Protein AF-A0A2A7HY59-F1 (afdb_monomer_lite)

Radius of gyration: 17.91 Å; chains: 1; bounding box: 39×44×68 Å

pLDDT: mean 86.14, std 16.89, range [34.19, 98.25]

Sequence (204 aa):
MSTKDIMKISIQNVREVINNSILLLRDVDNMVSREGLTSLFGNTLGTETSKNIGQPMDQNSYTTFFPQFMCRVYVDHNELQENRVEKVTIVNVQLYHANCPLLYPTVIAGVFKLPRTFTAQEIKEEVNYWWLKYAAFEYCSYEELKFDGTSITKKPWIEEDDETKVVFWCHELHTFENQGDVERKIVEQIREYKNFPTYTNEGC

Organism: Bacillus cereus (NCBI:txid1396)

Structure (mmCIF, N/CA/C/O backbone):
data_AF-A0A2A7HY59-F1
#
_entry.id   AF-A0A2A7HY59-F1
#
loop_
_atom_site.group_PDB
_atom_site.id
_atom_site.type_symbol
_atom_site.label_atom_id
_atom_site.label_alt_id
_atom_site.label_comp_id
_atom_site.label_asym_id
_atom_site.label_entity_id
_atom_site.label_seq_id
_atom_site.pdbx_PDB_ins_code
_atom_site.Cartn_x
_atom_site.Cartn_y
_atom_site.Cartn_z
_atom_site.occupancy
_atom_site.B_iso_or_equiv
_atom_site.auth_seq_id
_atom_site.auth_comp_id
_atom_site.auth_asym_id
_atom_site.auth_atom_id
_atom_site.pdbx_PDB_model_num
ATOM 1 N N . MET A 1 1 ? 19.337 6.295 -33.497 1.00 69.81 1 MET A N 1
ATOM 2 C CA . MET A 1 1 ? 18.182 6.894 -32.794 1.00 69.81 1 MET A CA 1
ATOM 3 C C . MET A 1 1 ? 18.621 8.258 -32.280 1.00 69.81 1 MET A C 1
ATOM 5 O O . MET A 1 1 ? 19.715 8.329 -31.732 1.00 69.81 1 MET A O 1
ATOM 9 N N . SER A 1 2 ? 17.877 9.337 -32.541 1.00 90.06 2 SER A N 1
ATOM 10 C CA . SER A 1 2 ? 18.295 10.677 -32.098 1.00 90.06 2 SER A CA 1
ATOM 11 C C . SER A 1 2 ? 18.010 10.882 -30.605 1.00 90.06 2 SER A C 1
ATOM 13 O O . SER A 1 2 ? 17.126 10.233 -30.050 1.00 90.06 2 SER A O 1
ATOM 15 N N . THR A 1 3 ? 18.695 11.822 -29.948 1.00 85.88 3 THR A N 1
ATOM 16 C CA . THR A 1 3 ? 18.422 12.191 -28.542 1.00 85.88 3 THR A CA 1
ATOM 17 C C . THR A 1 3 ? 16.961 12.598 -28.319 1.00 85.88 3 THR A C 1
ATOM 19 O O . THR A 1 3 ? 16.390 12.314 -27.268 1.00 85.88 3 THR A O 1
ATOM 22 N N . LYS A 1 4 ? 16.327 13.217 -29.325 1.00 87.50 4 LYS A N 1
ATOM 23 C CA . LYS A 1 4 ? 14.900 13.573 -29.289 1.00 87.50 4 LYS A CA 1
ATOM 24 C C . LYS A 1 4 ? 14.006 12.330 -29.275 1.00 87.50 4 LYS A C 1
ATOM 26 O O . LYS A 1 4 ? 13.028 12.299 -28.533 1.00 87.50 4 LYS A O 1
ATOM 31 N N . ASP A 1 5 ? 14.359 11.305 -30.050 1.00 87.81 5 ASP A N 1
ATOM 32 C CA . ASP A 1 5 ? 13.615 10.040 -30.089 1.00 87.81 5 ASP A CA 1
ATOM 33 C C . ASP A 1 5 ? 13.766 9.268 -28.776 1.00 87.81 5 ASP A C 1
ATOM 35 O O . ASP A 1 5 ? 12.774 8.772 -28.248 1.00 87.81 5 ASP A O 1
ATOM 39 N N . ILE A 1 6 ? 14.979 9.236 -28.211 1.00 89.00 6 ILE A N 1
ATOM 40 C CA . ILE A 1 6 ? 15.251 8.616 -26.905 1.00 89.00 6 ILE A CA 1
ATOM 41 C C . ILE A 1 6 ? 14.400 9.288 -25.824 1.00 89.00 6 ILE A C 1
ATOM 43 O O . ILE A 1 6 ? 13.687 8.610 -25.094 1.00 89.00 6 ILE A O 1
ATOM 47 N N . MET A 1 7 ? 14.405 10.623 -25.764 1.00 88.31 7 MET A N 1
ATOM 48 C CA . MET A 1 7 ? 13.610 11.376 -24.790 1.00 88.31 7 MET A CA 1
ATOM 49 C C . MET A 1 7 ? 12.109 11.093 -24.925 1.00 88.31 7 MET A C 1
ATOM 51 O O . MET A 1 7 ? 11.423 10.885 -23.924 1.00 88.31 7 MET A O 1
ATOM 55 N N . LYS A 1 8 ? 11.595 11.052 -26.160 1.00 88.88 8 LYS A N 1
ATOM 56 C CA . LYS A 1 8 ? 10.190 10.728 -26.422 1.00 88.88 8 LYS A CA 1
ATOM 57 C C . LYS A 1 8 ? 9.838 9.325 -25.924 1.00 88.88 8 LYS A C 1
ATOM 59 O O . LYS A 1 8 ? 8.797 9.170 -25.292 1.00 88.88 8 LYS A O 1
ATOM 64 N N . ILE A 1 9 ? 10.687 8.331 -26.189 1.00 90.38 9 ILE A N 1
ATOM 65 C CA . ILE A 1 9 ? 10.482 6.946 -25.743 1.00 90.38 9 ILE A CA 1
ATOM 66 C C . ILE A 1 9 ? 10.522 6.863 -24.217 1.00 90.38 9 ILE A C 1
ATOM 68 O O . ILE A 1 9 ? 9.610 6.298 -23.627 1.00 90.38 9 ILE A O 1
ATOM 72 N N . SER A 1 10 ? 11.495 7.499 -23.560 1.00 87.19 10 SER A N 1
ATOM 73 C CA . SER A 1 10 ? 11.581 7.499 -22.095 1.00 87.19 10 SER A CA 1
ATOM 74 C C . SER A 1 10 ? 10.323 8.069 -21.436 1.00 87.19 10 SER A C 1
ATOM 76 O O . SER A 1 10 ? 9.815 7.490 -20.480 1.00 87.19 10 SER A O 1
ATOM 78 N N . ILE A 1 11 ? 9.772 9.167 -21.966 1.00 86.75 11 ILE A N 1
ATOM 79 C CA . ILE A 1 11 ? 8.517 9.744 -21.457 1.00 86.75 11 ILE A CA 1
ATOM 80 C C . ILE A 1 11 ? 7.341 8.778 -21.656 1.00 86.75 11 ILE A C 1
ATOM 82 O O . ILE A 1 11 ? 6.496 8.664 -20.770 1.00 86.75 11 ILE A O 1
ATOM 86 N N . GLN A 1 12 ? 7.268 8.080 -22.794 1.00 86.44 12 GLN A N 1
ATOM 87 C CA . GLN A 1 12 ? 6.216 7.082 -23.020 1.00 86.44 12 GLN A CA 1
ATOM 88 C C . GLN A 1 12 ? 6.340 5.903 -22.056 1.00 86.44 12 GLN A C 1
ATOM 90 O O . GLN A 1 12 ? 5.348 5.550 -21.428 1.00 86.44 12 GLN A O 1
ATOM 95 N N . ASN A 1 13 ? 7.550 5.389 -21.838 1.00 88.50 13 ASN A N 1
ATOM 96 C CA . ASN A 1 13 ? 7.787 4.300 -20.891 1.00 88.50 13 ASN A CA 1
ATOM 97 C C . ASN A 1 13 ? 7.337 4.685 -19.472 1.00 88.50 13 ASN A C 1
ATOM 99 O O . ASN A 1 13 ? 6.677 3.902 -18.799 1.00 88.50 13 ASN A O 1
ATOM 103 N N . VAL A 1 14 ? 7.622 5.915 -19.027 1.00 88.62 14 VAL A N 1
ATOM 104 C CA . VAL A 1 14 ? 7.143 6.410 -17.723 1.00 88.62 14 VAL A CA 1
ATOM 105 C C . VAL A 1 14 ? 5.613 6.440 -17.669 1.00 88.62 14 VAL A C 1
ATOM 107 O O . VAL A 1 14 ? 5.025 5.991 -16.689 1.00 88.62 14 VAL A O 1
ATOM 110 N N . ARG A 1 15 ? 4.946 6.926 -18.724 1.00 85.06 15 ARG A N 1
ATOM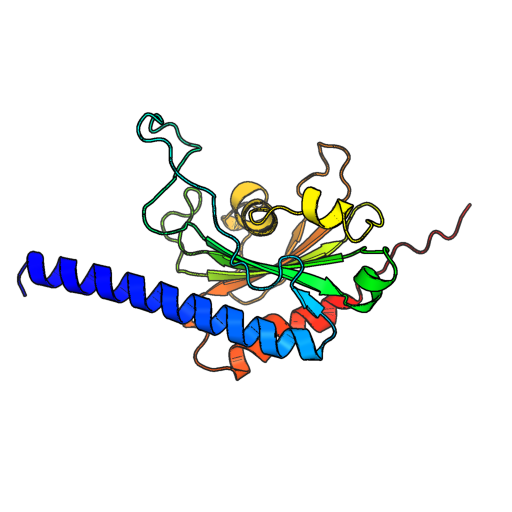 111 C CA . ARG A 1 15 ? 3.474 6.934 -18.792 1.00 85.06 15 ARG A CA 1
ATOM 112 C C . ARG A 1 15 ? 2.887 5.525 -18.742 1.00 85.06 15 ARG A C 1
ATOM 114 O O . ARG A 1 15 ? 1.873 5.320 -18.081 1.00 85.06 15 ARG A O 1
ATOM 121 N N . GLU A 1 16 ? 3.507 4.574 -19.429 1.00 89.19 16 GLU A N 1
ATOM 122 C CA . GLU A 1 16 ? 3.094 3.170 -19.411 1.00 89.19 16 GLU A CA 1
ATOM 123 C C . GLU A 1 16 ? 3.253 2.557 -18.020 1.00 89.19 16 GLU A C 1
ATOM 125 O O . GLU A 1 16 ? 2.318 1.929 -17.532 1.00 89.19 16 GLU A O 1
ATOM 130 N N . VAL A 1 17 ? 4.369 2.819 -17.331 1.00 90.94 17 VAL A N 1
ATOM 131 C CA . VAL A 1 17 ? 4.576 2.372 -15.944 1.00 90.94 17 VAL A CA 1
ATOM 132 C C . VAL A 1 17 ? 3.487 2.919 -15.017 1.00 90.94 17 VAL A C 1
ATOM 134 O O . VAL A 1 17 ? 2.932 2.160 -14.223 1.00 90.94 17 VAL A O 1
ATOM 137 N N . ILE A 1 18 ? 3.119 4.200 -15.139 1.00 88.25 18 ILE A N 1
ATOM 138 C CA . ILE A 1 18 ? 2.018 4.795 -14.356 1.00 88.25 18 ILE A CA 1
ATOM 139 C C . ILE A 1 18 ? 0.697 4.083 -14.640 1.00 88.25 18 ILE A C 1
ATOM 141 O O . ILE A 1 18 ? 0.014 3.660 -13.710 1.00 88.25 18 ILE A O 1
ATOM 145 N N . ASN A 1 19 ? 0.339 3.935 -15.916 1.00 86.00 19 ASN A N 1
ATOM 146 C CA . ASN A 1 19 ? -0.914 3.295 -16.305 1.00 86.00 19 ASN A CA 1
ATOM 147 C C . ASN A 1 19 ? -0.979 1.854 -15.789 1.00 86.00 19 ASN A C 1
ATOM 149 O O . ASN A 1 19 ? -1.988 1.462 -15.209 1.00 86.00 19 ASN A O 1
ATOM 153 N N . ASN A 1 20 ? 0.107 1.092 -15.926 1.00 89.75 20 ASN A N 1
ATOM 154 C CA . ASN A 1 20 ? 0.191 -0.279 -15.429 1.00 89.75 20 ASN A CA 1
ATOM 155 C C . ASN A 1 20 ? 0.077 -0.336 -13.901 1.00 89.75 20 ASN A C 1
ATOM 157 O O . ASN A 1 20 ? -0.600 -1.211 -13.372 1.00 89.75 20 ASN A O 1
ATOM 161 N N . SER A 1 21 ? 0.656 0.634 -13.192 1.00 92.50 21 SER A N 1
ATOM 162 C CA . SER A 1 21 ? 0.542 0.740 -11.733 1.00 92.50 21 SER A CA 1
ATOM 163 C C . SER A 1 21 ? -0.896 1.031 -11.291 1.00 92.50 21 SER A C 1
ATOM 165 O O . SER A 1 21 ? -1.381 0.439 -10.332 1.00 92.50 21 SER A O 1
ATOM 167 N N . ILE A 1 22 ? -1.614 1.900 -12.010 1.00 90.19 22 ILE A N 1
ATOM 168 C CA . ILE A 1 22 ? -3.037 2.180 -11.757 1.00 90.19 22 ILE A CA 1
ATOM 169 C C . ILE A 1 22 ? -3.891 0.936 -12.027 1.00 90.19 22 ILE A C 1
ATOM 171 O O . ILE A 1 22 ? -4.794 0.632 -11.249 1.00 90.19 22 ILE A O 1
ATOM 175 N N . LEU A 1 23 ? -3.613 0.206 -13.112 1.00 90.56 23 LEU A N 1
ATOM 176 C CA . LEU A 1 23 ? -4.313 -1.041 -13.427 1.00 90.56 23 LEU A CA 1
ATOM 177 C C . LEU A 1 23 ? -4.067 -2.108 -12.354 1.00 90.56 23 LEU A C 1
ATOM 179 O O . LEU A 1 23 ? -5.026 -2.743 -11.927 1.00 90.56 23 LEU A O 1
ATOM 183 N N . LEU A 1 24 ? -2.832 -2.235 -11.861 1.00 96.38 24 LEU A N 1
ATOM 184 C CA . LEU A 1 24 ? -2.498 -3.116 -10.742 1.00 96.38 24 LEU A CA 1
ATOM 185 C C . LEU A 1 24 ? -3.281 -2.734 -9.483 1.00 96.38 24 LEU A C 1
ATOM 187 O O . LEU A 1 24 ? -3.912 -3.593 -8.876 1.00 96.38 24 LEU A O 1
ATOM 191 N N . LEU A 1 25 ? -3.309 -1.450 -9.109 1.00 95.50 25 LEU A N 1
ATOM 192 C CA . LEU A 1 25 ? -4.080 -0.984 -7.949 1.00 95.50 25 LEU A CA 1
ATOM 193 C C . LEU A 1 25 ? -5.589 -1.216 -8.121 1.00 95.50 25 LEU A C 1
ATOM 195 O O . LEU A 1 25 ? -6.280 -1.497 -7.147 1.00 95.50 25 LEU A O 1
ATOM 199 N N . ARG A 1 26 ? -6.108 -1.141 -9.350 1.00 93.50 26 ARG A N 1
ATOM 200 C CA . ARG A 1 26 ? -7.504 -1.484 -9.655 1.00 93.50 26 ARG A CA 1
ATOM 201 C C . ARG A 1 26 ? -7.774 -2.984 -9.516 1.00 93.50 26 ARG A C 1
ATOM 203 O O . ARG A 1 26 ? -8.856 -3.374 -9.085 1.00 93.50 26 ARG A O 1
ATOM 210 N N . ASP A 1 27 ? -6.821 -3.830 -9.887 1.00 95.06 27 ASP A N 1
ATOM 211 C CA . ASP A 1 27 ? -6.947 -5.273 -9.692 1.00 95.06 27 ASP A CA 1
ATOM 212 C C . ASP A 1 27 ? -6.908 -5.622 -8.196 1.00 95.06 27 ASP A C 1
ATOM 214 O O . ASP A 1 27 ? -7.739 -6.409 -7.741 1.00 95.06 27 ASP A O 1
ATOM 218 N N . VAL A 1 28 ? -6.056 -4.943 -7.416 1.00 96.94 28 VAL A N 1
ATOM 219 C CA . VAL A 1 28 ? -6.055 -5.018 -5.944 1.00 96.94 28 VAL A CA 1
ATOM 220 C C . VAL A 1 28 ? -7.415 -4.613 -5.374 1.00 96.94 28 VAL A C 1
ATOM 222 O O . VAL A 1 28 ? -7.991 -5.407 -4.637 1.00 96.94 28 VAL A O 1
ATOM 225 N N . ASP A 1 29 ? -7.961 -3.445 -5.742 1.00 94.50 29 ASP A N 1
ATOM 226 C CA . ASP A 1 29 ? -9.305 -2.980 -5.341 1.00 94.50 29 ASP A CA 1
ATOM 227 C C . ASP A 1 29 ? -10.361 -4.084 -5.530 1.00 94.50 29 ASP A C 1
ATOM 229 O O . ASP A 1 29 ? -11.130 -4.414 -4.624 1.00 94.50 29 ASP A O 1
ATOM 233 N N . ASN A 1 30 ? -10.390 -4.673 -6.730 1.00 94.81 30 ASN A N 1
ATOM 234 C CA . ASN A 1 30 ? -11.368 -5.692 -7.089 1.00 94.81 30 ASN A CA 1
ATOM 235 C C . ASN A 1 30 ? -11.214 -6.960 -6.245 1.00 94.81 30 ASN A C 1
ATOM 237 O O . ASN A 1 30 ? -12.219 -7.567 -5.877 1.00 94.81 30 ASN A O 1
ATOM 241 N N . MET A 1 31 ? -9.984 -7.376 -5.945 1.00 96.50 31 MET A N 1
ATOM 242 C CA . MET A 1 31 ? -9.721 -8.594 -5.178 1.00 96.50 31 MET A CA 1
ATOM 243 C C . MET A 1 31 ? -9.964 -8.390 -3.682 1.00 96.50 31 MET A C 1
ATOM 245 O O . MET A 1 31 ? -10.707 -9.160 -3.081 1.00 96.50 31 MET A O 1
ATOM 249 N N . VAL A 1 32 ? -9.442 -7.315 -3.087 1.00 95.56 32 VAL A N 1
ATOM 250 C CA . VAL A 1 32 ? -9.603 -7.045 -1.647 1.00 95.56 32 VAL A CA 1
ATOM 251 C C . VAL A 1 32 ? -11.048 -6.710 -1.264 1.00 95.56 32 VAL A C 1
ATOM 253 O O . VAL A 1 32 ? -11.465 -7.010 -0.147 1.00 95.56 32 VAL A O 1
ATOM 256 N N . SER A 1 33 ? -11.855 -6.191 -2.199 1.00 95.00 33 SER A N 1
ATOM 257 C CA . SER A 1 33 ? -13.302 -6.025 -1.984 1.00 95.00 33 SER A CA 1
ATOM 258 C C . SER A 1 33 ? -14.030 -7.343 -1.715 1.00 95.00 33 SER A C 1
ATOM 260 O O . SER A 1 33 ? -14.971 -7.381 -0.922 1.00 95.00 33 SER A O 1
ATOM 262 N N . ARG A 1 34 ? -13.555 -8.450 -2.301 1.00 94.06 34 ARG A N 1
ATOM 263 C CA . ARG A 1 34 ? -14.094 -9.799 -2.058 1.00 94.06 34 ARG A CA 1
ATOM 264 C C . ARG A 1 34 ? -13.713 -10.327 -0.675 1.00 94.06 34 ARG A C 1
ATOM 266 O O . ARG A 1 34 ? -14.439 -11.146 -0.127 1.00 94.06 34 ARG A O 1
ATOM 273 N N . GLU A 1 35 ? -12.638 -9.800 -0.093 1.00 93.19 35 GLU A N 1
ATOM 274 C CA . GLU A 1 35 ? -12.192 -10.071 1.280 1.00 93.19 35 GLU A CA 1
ATOM 275 C C . GLU A 1 35 ? -12.871 -9.154 2.320 1.00 93.19 35 GLU A C 1
ATOM 277 O O . GLU A 1 35 ? -12.499 -9.148 3.497 1.00 93.19 35 GLU A O 1
ATOM 282 N N . GLY A 1 36 ? -13.863 -8.357 1.905 1.00 95.00 36 GLY A N 1
ATOM 283 C CA . GLY A 1 36 ? -14.613 -7.448 2.776 1.00 95.00 36 GLY A CA 1
ATOM 284 C C . GLY A 1 36 ? -13.903 -6.128 3.086 1.00 95.00 36 GLY A C 1
ATOM 285 O O . GLY A 1 36 ? -14.357 -5.391 3.960 1.00 95.00 36 GLY A O 1
ATOM 286 N N . LEU A 1 37 ? -12.805 -5.809 2.392 1.00 96.62 37 LEU A N 1
ATOM 287 C CA . LEU A 1 37 ? -12.135 -4.516 2.519 1.00 96.62 37 LEU A CA 1
ATOM 288 C C . LEU A 1 37 ? -12.751 -3.493 1.558 1.00 96.62 37 LEU A C 1
ATOM 290 O O . LEU A 1 37 ? -12.992 -3.778 0.390 1.00 96.62 37 LEU A O 1
ATOM 294 N N . THR A 1 38 ? -12.973 -2.269 2.024 1.00 96.25 38 THR A N 1
ATOM 295 C CA . THR A 1 38 ? -13.469 -1.161 1.198 1.00 96.25 38 THR A CA 1
ATOM 296 C C . THR A 1 38 ? -12.472 -0.015 1.189 1.00 96.25 38 THR A C 1
ATOM 298 O O . THR A 1 38 ? -11.786 0.226 2.183 1.00 96.25 38 THR A O 1
ATOM 301 N N . SER A 1 39 ? -12.389 0.722 0.079 1.00 95.44 39 SER A N 1
ATOM 302 C CA . SER A 1 39 ? -11.504 1.884 0.020 1.00 95.44 39 SER A CA 1
ATOM 303 C C . SER A 1 39 ? -12.014 3.007 0.923 1.00 95.44 39 SER A C 1
ATOM 305 O O . SER A 1 39 ? -13.172 3.419 0.821 1.00 95.44 39 SER A O 1
ATOM 307 N N . LEU A 1 40 ? -11.133 3.527 1.780 1.00 95.38 40 LEU A N 1
ATOM 308 C CA . LEU A 1 40 ? -11.467 4.574 2.746 1.00 95.38 40 LEU A CA 1
ATOM 309 C C . LEU A 1 40 ? -11.780 5.919 2.067 1.00 95.38 40 LEU A C 1
ATOM 311 O O . LEU A 1 40 ? -12.673 6.654 2.497 1.00 95.38 40 LEU A O 1
ATOM 315 N N . PHE A 1 41 ? -11.078 6.213 0.969 1.00 92.12 41 PHE A N 1
ATOM 316 C CA . PHE A 1 41 ? -11.181 7.466 0.212 1.00 92.12 41 PHE A CA 1
ATOM 317 C C . PHE A 1 41 ? -11.864 7.281 -1.155 1.00 92.12 41 PHE A C 1
ATOM 319 O O . PHE A 1 41 ? -11.629 8.043 -2.100 1.00 92.12 41 PHE A O 1
ATOM 326 N N . GLY A 1 42 ? -12.719 6.259 -1.275 1.00 89.81 42 GLY A N 1
ATOM 327 C CA . GLY A 1 42 ? -13.468 5.956 -2.494 1.00 89.81 42 GLY A CA 1
ATOM 328 C C . GLY A 1 42 ? -12.547 5.668 -3.682 1.00 89.81 42 GLY A C 1
ATOM 329 O O . GLY A 1 42 ? -11.672 4.814 -3.603 1.00 89.81 42 GLY A O 1
ATOM 330 N N . ASN A 1 43 ? -12.730 6.400 -4.781 1.00 85.31 43 ASN A N 1
ATOM 331 C CA . ASN A 1 43 ? -11.951 6.224 -6.016 1.00 85.31 43 ASN A CA 1
ATOM 332 C C . ASN A 1 43 ? -10.647 7.040 -6.045 1.00 85.31 43 ASN A C 1
ATOM 334 O O . ASN A 1 43 ? -10.013 7.155 -7.094 1.00 85.31 43 ASN A O 1
ATOM 338 N N . THR A 1 44 ? -10.269 7.663 -4.928 1.00 87.06 44 THR A N 1
ATOM 339 C CA . THR A 1 44 ? -9.083 8.520 -4.869 1.00 87.06 44 THR A CA 1
ATOM 340 C C . THR A 1 44 ? -7.814 7.675 -4.921 1.00 87.06 44 THR A C 1
ATOM 342 O O . THR A 1 44 ? -7.649 6.736 -4.143 1.00 87.06 44 THR A O 1
ATOM 345 N N . LEU A 1 45 ? -6.898 8.039 -5.820 1.00 86.19 45 LEU A N 1
ATOM 346 C CA . LEU A 1 45 ? -5.515 7.574 -5.784 1.00 86.19 45 LEU A CA 1
ATOM 347 C C . LEU A 1 45 ? -4.720 8.502 -4.871 1.00 86.19 45 LEU A C 1
ATOM 349 O O . LEU A 1 45 ? -4.611 9.697 -5.144 1.00 86.19 45 LEU A O 1
ATOM 353 N N . GLY A 1 46 ? -4.178 7.946 -3.793 1.00 86.56 46 GLY A N 1
ATOM 354 C CA . GLY A 1 46 ? -3.310 8.674 -2.883 1.00 86.56 46 GLY A CA 1
ATOM 355 C C . GLY A 1 46 ? -1.969 8.960 -3.539 1.00 86.56 46 GLY A C 1
ATOM 356 O O . GLY A 1 46 ? -1.289 8.038 -3.983 1.00 86.56 46 GLY A O 1
ATOM 357 N N . THR A 1 47 ? -1.585 10.228 -3.594 1.00 85.44 47 THR A N 1
ATOM 358 C CA . THR A 1 47 ? -0.262 10.693 -4.026 1.00 85.44 47 THR A CA 1
ATOM 359 C C . THR A 1 47 ? 0.181 11.820 -3.099 1.00 85.44 47 THR A C 1
ATOM 361 O O . THR A 1 47 ? -0.585 12.275 -2.249 1.00 85.44 47 THR A O 1
ATOM 364 N N . GLU A 1 48 ? 1.389 12.339 -3.285 1.00 74.31 48 GLU A N 1
ATOM 365 C CA . GLU A 1 48 ? 1.771 13.616 -2.672 1.00 74.31 48 GLU A CA 1
ATOM 366 C C . GLU A 1 48 ? 0.957 14.776 -3.295 1.00 74.31 48 GLU A C 1
ATOM 368 O O . GLU A 1 48 ? 0.665 14.767 -4.497 1.00 74.31 48 GLU A O 1
ATOM 373 N N . THR A 1 49 ? 0.544 15.761 -2.484 1.00 55.41 49 THR A N 1
ATOM 374 C CA . THR A 1 49 ? -0.269 16.921 -2.907 1.00 55.41 49 THR A CA 1
ATOM 375 C C . THR A 1 49 ? 0.576 18.119 -3.384 1.00 55.41 49 THR A C 1
ATOM 377 O O . THR A 1 49 ? 1.487 18.548 -2.691 1.00 55.41 49 THR A O 1
ATOM 380 N N . SER A 1 50 ? 0.208 18.647 -4.564 1.00 39.53 50 SER A N 1
ATOM 381 C CA . SER A 1 50 ? 0.414 19.966 -5.229 1.00 39.53 50 SER A CA 1
ATOM 382 C C . SER A 1 50 ? 1.529 20.971 -4.828 1.00 39.53 50 SER A C 1
ATOM 384 O O . SER A 1 50 ? 1.713 21.329 -3.673 1.00 39.53 50 SER A O 1
ATOM 386 N N . LYS A 1 51 ? 2.153 21.545 -5.877 1.00 47.25 51 LYS A N 1
ATOM 387 C CA . LYS A 1 51 ? 3.336 22.439 -5.933 1.00 47.25 51 LYS A CA 1
ATOM 388 C C . LYS A 1 51 ? 3.107 23.897 -5.491 1.00 47.25 51 LYS A C 1
ATOM 390 O O . LYS A 1 51 ? 2.089 24.490 -5.844 1.00 47.25 51 LYS A O 1
ATOM 395 N N . ASN A 1 52 ? 4.150 24.528 -4.940 1.00 39.41 52 ASN A N 1
ATOM 396 C CA . ASN A 1 52 ? 4.380 25.980 -4.998 1.00 39.41 52 ASN A CA 1
ATOM 397 C C . ASN A 1 52 ? 5.580 26.278 -5.930 1.00 39.41 52 ASN A C 1
ATOM 399 O O . ASN A 1 52 ? 6.638 25.678 -5.784 1.00 39.41 52 ASN A O 1
ATOM 403 N N . ILE A 1 53 ? 5.447 27.198 -6.895 1.00 40.41 53 ILE A N 1
ATOM 404 C CA . ILE A 1 53 ? 6.519 27.541 -7.860 1.00 40.41 53 ILE A CA 1
ATOM 405 C C . ILE A 1 53 ? 7.728 28.261 -7.226 1.00 40.41 53 ILE A C 1
ATOM 407 O O . ILE A 1 53 ? 8.774 28.370 -7.858 1.00 40.41 53 ILE A O 1
ATOM 411 N N . GLY A 1 54 ? 7.597 28.753 -5.991 1.00 42.31 54 GLY A N 1
ATOM 412 C CA . GLY A 1 54 ? 8.669 29.409 -5.235 1.00 42.31 54 GLY A CA 1
ATOM 413 C C . GLY A 1 54 ? 9.363 28.527 -4.191 1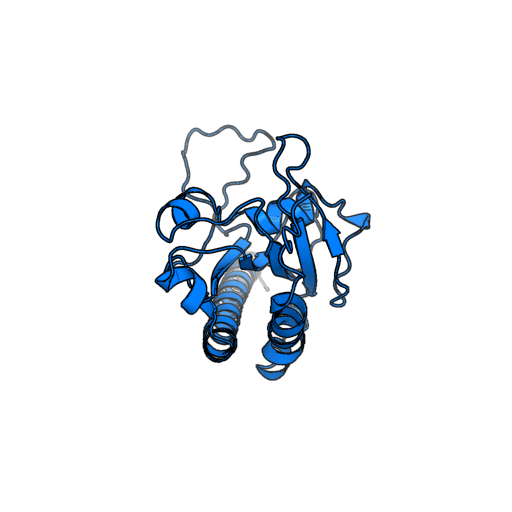.00 42.31 54 GLY A C 1
ATOM 414 O O . GLY A 1 54 ? 10.099 29.064 -3.369 1.00 42.31 54 GLY A O 1
ATOM 415 N N . GLN A 1 55 ? 9.102 27.215 -4.159 1.00 45.25 55 GLN A N 1
ATOM 416 C CA . GLN A 1 55 ? 9.650 26.322 -3.131 1.00 45.25 55 GLN A CA 1
ATOM 417 C C . GLN A 1 55 ? 11.162 26.070 -3.344 1.00 45.25 55 GLN A C 1
ATOM 419 O O . GLN A 1 55 ? 11.564 25.739 -4.463 1.00 45.25 55 GLN A O 1
ATOM 424 N N . PRO A 1 56 ? 12.012 26.246 -2.312 1.00 41.88 56 PRO A N 1
ATOM 425 C CA . PRO A 1 56 ? 13.445 25.968 -2.404 1.00 41.88 56 PRO A CA 1
ATOM 426 C C . PRO A 1 56 ? 13.728 24.464 -2.570 1.00 41.88 56 PRO A C 1
ATOM 428 O O . PRO A 1 56 ? 12.973 23.622 -2.102 1.00 41.88 56 PRO A O 1
ATOM 431 N N . MET A 1 57 ? 14.833 24.121 -3.247 1.00 45.66 57 MET A N 1
ATOM 432 C CA . MET A 1 57 ? 15.304 22.735 -3.442 1.00 45.66 57 MET A CA 1
ATOM 433 C C . MET A 1 57 ? 15.983 22.154 -2.181 1.00 45.66 57 MET A C 1
ATOM 435 O O . MET A 1 57 ? 17.027 21.507 -2.285 1.00 45.66 57 MET A O 1
ATOM 439 N N . ASP A 1 58 ? 15.474 22.423 -0.981 1.00 40.84 58 ASP A N 1
ATOM 440 C CA . ASP A 1 58 ? 15.983 21.791 0.236 1.00 40.84 58 ASP A CA 1
ATOM 441 C C . ASP A 1 58 ? 15.364 20.397 0.453 1.00 40.84 58 ASP A C 1
ATOM 443 O O . ASP A 1 58 ? 14.260 20.077 0.009 1.00 40.84 58 ASP A O 1
ATOM 447 N N . GLN A 1 59 ? 16.169 19.528 1.069 1.00 42.59 59 GLN A N 1
ATOM 448 C CA . GLN A 1 59 ? 16.227 18.065 0.904 1.00 42.59 59 GLN A CA 1
ATOM 449 C C . GLN A 1 59 ? 14.973 17.256 1.286 1.00 42.59 59 GLN A C 1
ATOM 451 O O . GLN A 1 59 ? 14.978 16.040 1.124 1.00 42.59 59 GLN A O 1
ATOM 456 N N . ASN A 1 60 ? 13.886 17.905 1.706 1.00 42.78 60 ASN A N 1
ATOM 457 C CA . ASN A 1 60 ? 12.645 17.249 2.127 1.00 42.78 60 ASN A CA 1
ATOM 458 C C . ASN A 1 60 ? 11.429 17.591 1.248 1.00 42.78 60 ASN A C 1
ATOM 460 O O . ASN A 1 60 ? 10.315 17.192 1.576 1.00 42.78 60 ASN A O 1
ATOM 464 N N . SER A 1 61 ? 11.603 18.309 0.128 1.00 43.28 61 SER A N 1
ATOM 465 C CA . SER A 1 61 ? 10.491 18.665 -0.771 1.00 43.28 61 SER A CA 1
ATOM 466 C C . SER A 1 61 ? 10.726 18.255 -2.232 1.00 43.28 61 SER A C 1
ATOM 468 O O . SER A 1 61 ? 10.731 19.058 -3.164 1.00 43.28 61 SER A O 1
ATOM 470 N N . TYR A 1 62 ? 10.879 16.951 -2.475 1.00 44.84 62 TYR A N 1
ATOM 471 C CA . TYR A 1 62 ? 10.908 16.393 -3.834 1.00 44.84 62 TYR A CA 1
ATOM 472 C C . TYR A 1 62 ? 9.505 16.363 -4.469 1.00 44.84 62 TYR A C 1
ATOM 474 O O . TYR A 1 62 ? 8.955 15.303 -4.735 1.00 44.84 62 TYR A O 1
ATOM 482 N N . THR A 1 63 ? 8.913 17.523 -4.764 1.00 48.25 63 THR A N 1
ATOM 483 C CA . THR A 1 63 ? 7.639 17.581 -5.504 1.00 48.25 63 THR A CA 1
ATOM 484 C C . THR A 1 63 ? 7.899 17.596 -7.018 1.00 48.25 63 THR A C 1
ATOM 486 O O . THR A 1 63 ? 8.379 18.570 -7.597 1.00 48.25 63 THR A O 1
ATOM 489 N N . THR A 1 64 ? 7.621 16.488 -7.706 1.00 50.72 64 THR A N 1
ATOM 490 C CA . THR A 1 64 ? 8.023 16.263 -9.112 1.00 50.72 64 THR A CA 1
ATOM 491 C C . THR A 1 64 ? 6.820 16.236 -10.078 1.00 50.72 64 THR A C 1
ATOM 493 O O . THR A 1 64 ? 5.657 16.312 -9.690 1.00 50.72 64 THR A O 1
ATOM 496 N N . PHE A 1 65 ? 7.075 16.178 -11.393 1.00 59.00 65 PHE A N 1
ATOM 497 C CA . PHE A 1 65 ? 6.043 15.935 -12.425 1.00 59.00 65 PHE A CA 1
ATOM 498 C C . PHE A 1 65 ? 5.474 14.501 -12.380 1.00 59.00 65 PHE A C 1
ATOM 500 O O . PHE A 1 65 ? 4.437 14.225 -12.975 1.00 59.00 65 PHE A O 1
ATOM 507 N N . PHE A 1 66 ? 6.161 13.599 -11.682 1.00 72.94 66 PHE A N 1
ATOM 508 C CA . PHE A 1 66 ? 5.928 12.165 -11.664 1.00 72.94 66 PHE A CA 1
ATOM 509 C C . PHE A 1 66 ? 5.790 11.719 -10.208 1.00 72.94 66 PHE A C 1
ATOM 511 O O . PHE A 1 66 ? 6.787 11.765 -9.492 1.00 72.94 66 PHE A O 1
ATOM 518 N N . PRO A 1 67 ? 4.597 11.324 -9.736 1.00 82.38 67 PRO A N 1
ATOM 519 C CA . PRO A 1 67 ? 4.377 11.124 -8.309 1.00 82.38 67 PRO A CA 1
ATOM 520 C C . PRO A 1 67 ? 5.399 10.142 -7.735 1.00 82.38 67 PRO A C 1
ATOM 522 O O . PRO A 1 67 ? 5.743 9.152 -8.376 1.00 82.38 67 PRO A O 1
ATOM 525 N N . GLN A 1 68 ? 5.904 10.429 -6.537 1.00 87.44 68 GLN A N 1
ATOM 526 C CA . GLN A 1 68 ? 6.874 9.554 -5.884 1.00 87.44 68 GLN A CA 1
ATOM 527 C C . GLN A 1 68 ? 6.295 8.151 -5.644 1.00 87.44 68 GLN A C 1
ATOM 529 O O . GLN A 1 68 ? 6.976 7.135 -5.809 1.00 87.44 68 GLN A O 1
ATOM 534 N N . PHE A 1 69 ? 5.009 8.116 -5.312 1.00 92.06 69 PHE A N 1
ATOM 535 C CA . PHE A 1 69 ? 4.231 6.908 -5.133 1.00 92.06 69 PHE A CA 1
ATOM 536 C C . PHE A 1 69 ? 2.772 7.133 -5.529 1.00 92.06 69 PHE A C 1
ATOM 538 O O . PHE A 1 69 ? 2.294 8.267 -5.608 1.00 92.06 69 PHE A O 1
ATOM 545 N N . MET A 1 70 ? 2.053 6.033 -5.722 1.00 93.31 70 MET A N 1
ATOM 546 C CA . MET A 1 70 ? 0.593 6.006 -5.780 1.00 93.31 70 MET A CA 1
ATOM 547 C C . MET A 1 70 ? 0.089 4.947 -4.812 1.00 93.31 70 MET A C 1
ATOM 549 O O . MET A 1 70 ? 0.651 3.857 -4.772 1.00 93.31 70 MET A O 1
ATOM 553 N N . CYS A 1 71 ? -0.958 5.221 -4.043 1.00 95.69 71 CYS A N 1
ATOM 554 C CA . CYS A 1 71 ? -1.488 4.240 -3.107 1.00 95.69 71 CYS A CA 1
ATOM 555 C C . CYS A 1 71 ? -3.013 4.199 -3.055 1.00 95.69 71 CYS A C 1
ATOM 557 O O . CYS A 1 71 ? -3.717 5.110 -3.502 1.00 95.69 71 CYS A O 1
ATOM 559 N N . ARG A 1 72 ? -3.510 3.106 -2.481 1.00 96.94 72 ARG A N 1
ATOM 560 C CA . ARG A 1 72 ? -4.895 2.932 -2.056 1.00 96.94 72 ARG A CA 1
ATOM 561 C C . ARG A 1 72 ? -4.920 2.527 -0.593 1.00 96.94 72 ARG A C 1
ATOM 563 O O . ARG A 1 72 ? -4.063 1.774 -0.134 1.00 96.94 72 ARG A O 1
ATOM 570 N N . VAL A 1 73 ? -5.910 3.060 0.110 1.00 97.50 73 VAL A N 1
ATOM 571 C CA . VAL A 1 73 ? -6.135 2.846 1.538 1.00 97.50 73 VAL A CA 1
ATOM 572 C C . VAL A 1 73 ? -7.462 2.127 1.698 1.00 97.50 73 VAL A C 1
ATOM 574 O O . VAL A 1 73 ? -8.472 2.552 1.123 1.00 97.50 73 VAL A O 1
ATOM 577 N N . TYR A 1 74 ? -7.448 1.058 2.480 1.00 97.81 74 TYR A N 1
ATOM 578 C CA . TYR A 1 74 ? -8.572 0.172 2.712 1.00 97.81 74 TYR A CA 1
ATOM 579 C C . TYR A 1 74 ? -8.793 -0.050 4.202 1.00 97.81 74 TYR A C 1
ATOM 581 O O . TYR A 1 74 ? -7.850 -0.073 4.992 1.00 97.81 74 TYR A O 1
ATOM 589 N N . VAL A 1 75 ? -10.048 -0.269 4.561 1.00 97.25 75 VAL A N 1
ATOM 590 C CA . VAL A 1 75 ? -10.500 -0.633 5.908 1.00 97.25 75 VAL A CA 1
ATOM 591 C C . VAL A 1 75 ? -11.525 -1.754 5.789 1.00 97.25 75 VAL A C 1
ATOM 593 O O . VAL A 1 75 ? -12.113 -1.939 4.718 1.00 97.25 75 VAL A O 1
ATOM 596 N N . ASP A 1 76 ? -11.748 -2.516 6.856 1.00 96.75 76 ASP A N 1
ATOM 597 C CA . ASP A 1 76 ? -12.823 -3.509 6.855 1.00 96.75 76 ASP A CA 1
ATOM 598 C C . ASP A 1 76 ? -14.189 -2.812 6.765 1.00 96.75 76 ASP A C 1
ATOM 600 O O . ASP A 1 76 ? -14.454 -1.820 7.447 1.00 96.75 76 ASP A O 1
ATOM 604 N N . HIS A 1 77 ? -15.050 -3.308 5.874 1.00 96.31 77 HIS A N 1
ATOM 605 C CA . HIS A 1 77 ? -16.359 -2.713 5.640 1.00 96.31 77 HIS A CA 1
ATOM 606 C C . HIS A 1 77 ? -17.229 -2.722 6.901 1.00 96.31 77 HIS A C 1
ATOM 608 O O . HIS A 1 77 ? -17.891 -1.723 7.180 1.00 96.31 77 HIS A O 1
ATOM 614 N N . ASN A 1 78 ? -17.208 -3.811 7.672 1.00 95.81 78 ASN A N 1
ATOM 615 C CA . ASN A 1 78 ? -18.024 -3.940 8.875 1.00 95.81 78 ASN A CA 1
ATOM 616 C C . ASN A 1 78 ? -17.491 -3.031 9.985 1.00 95.81 78 ASN A C 1
ATOM 618 O O . ASN A 1 78 ? -18.274 -2.289 10.574 1.00 95.81 78 ASN A O 1
ATOM 622 N N . GLU A 1 79 ? -16.167 -3.000 10.194 1.00 95.50 79 GLU A N 1
ATOM 623 C CA . GLU A 1 79 ? -15.540 -2.071 11.150 1.00 95.50 79 GLU A CA 1
ATOM 624 C C . GLU A 1 79 ? -15.910 -0.613 10.843 1.00 95.50 79 GLU A C 1
ATOM 626 O O . GLU A 1 79 ? -16.227 0.161 11.750 1.00 95.50 79 GLU A O 1
ATOM 631 N N . LEU A 1 80 ? -15.928 -0.243 9.558 1.00 95.62 80 LEU A N 1
ATOM 632 C CA . LEU A 1 80 ? -16.306 1.097 9.126 1.00 95.62 80 LEU A CA 1
ATOM 633 C C . LEU A 1 80 ? -17.788 1.406 9.402 1.00 95.62 80 LEU A C 1
ATOM 635 O O . LEU A 1 80 ? -18.094 2.505 9.862 1.00 95.62 80 LEU A O 1
ATOM 639 N N . GLN A 1 81 ? -18.707 0.464 9.148 1.00 96.31 81 GLN A N 1
ATOM 640 C CA . GLN A 1 81 ? -20.140 0.649 9.441 1.00 96.31 81 GLN A CA 1
ATOM 641 C C . GLN A 1 81 ? -20.425 0.737 10.945 1.00 96.31 81 GLN A C 1
ATOM 643 O O . GLN A 1 81 ? -21.316 1.469 11.374 1.00 96.31 81 GLN A O 1
ATOM 648 N N . GLU A 1 82 ? -19.656 0.013 11.751 1.00 96.94 82 GLU A N 1
ATOM 649 C CA . GLU A 1 82 ? -19.807 -0.049 13.204 1.00 96.94 82 GLU A CA 1
ATOM 650 C C . GLU A 1 82 ? -19.024 1.060 13.931 1.00 96.94 82 GLU A C 1
ATOM 652 O O . GLU A 1 82 ? -19.019 1.097 15.159 1.00 96.94 82 GLU A O 1
ATOM 657 N N . ASN A 1 83 ? -18.389 1.983 13.191 1.00 96.62 83 ASN A N 1
ATOM 658 C CA . ASN A 1 83 ? -17.532 3.051 13.723 1.00 96.62 83 ASN A CA 1
ATOM 659 C C . ASN A 1 83 ? -16.434 2.535 14.660 1.00 96.62 83 ASN A C 1
ATOM 661 O O . ASN A 1 83 ? -16.122 3.165 15.673 1.00 96.62 83 ASN A O 1
ATOM 665 N N . ARG A 1 84 ? -15.855 1.384 14.313 1.00 96.62 84 ARG A N 1
ATOM 666 C CA . ARG A 1 84 ? -14.810 0.739 15.098 1.00 96.62 84 ARG A CA 1
ATOM 667 C C . ARG A 1 84 ? -13.625 0.272 14.264 1.00 96.62 84 ARG A C 1
ATOM 669 O O . ARG A 1 84 ? -13.236 -0.888 14.313 1.00 96.62 84 ARG A O 1
ATOM 676 N N . VAL A 1 85 ? -13.052 1.186 13.492 1.00 96.75 85 VAL A N 1
ATOM 677 C CA . VAL A 1 85 ? -11.876 0.893 12.674 1.00 96.75 85 VAL A CA 1
ATOM 678 C C . VAL A 1 85 ? -10.666 0.690 13.575 1.00 96.75 85 VAL A C 1
ATOM 680 O O . VAL A 1 85 ? -10.255 1.601 14.291 1.00 96.75 85 VAL A O 1
ATOM 683 N N . GLU A 1 86 ? -10.101 -0.510 13.537 1.00 95.44 86 GLU A N 1
ATOM 684 C CA . GLU A 1 86 ? -8.912 -0.890 14.312 1.00 95.44 86 GLU A CA 1
ATOM 685 C C . GLU A 1 86 ? -7.701 -1.128 13.410 1.00 95.44 86 GLU A C 1
ATOM 687 O O . GLU A 1 86 ? -6.555 -1.145 13.874 1.00 95.44 86 GLU A O 1
ATOM 692 N N . LYS A 1 87 ? -7.950 -1.343 12.114 1.00 95.69 87 LYS A N 1
ATOM 693 C CA . LYS A 1 87 ? -6.917 -1.673 11.139 1.00 95.69 87 LYS A CA 1
ATOM 694 C C . LYS A 1 87 ? -7.088 -0.904 9.843 1.00 95.69 87 LYS A C 1
ATOM 696 O O . LYS A 1 87 ? -8.193 -0.655 9.369 1.00 95.69 87 LYS A O 1
ATOM 701 N N . VAL A 1 88 ? -5.953 -0.602 9.229 1.00 97.31 88 VAL A N 1
ATOM 702 C CA . VAL A 1 88 ? -5.878 0.035 7.915 1.00 97.31 88 VAL A CA 1
ATOM 703 C C . VAL A 1 88 ? -4.938 -0.778 7.051 1.00 97.31 88 VAL A C 1
ATOM 705 O O . VAL A 1 88 ? -3.824 -1.092 7.452 1.00 97.31 88 VAL A O 1
ATOM 708 N N . THR A 1 89 ? -5.372 -1.119 5.848 1.00 98.00 89 THR A N 1
ATOM 709 C CA . THR A 1 89 ? -4.511 -1.739 4.842 1.00 98.00 89 THR A CA 1
ATOM 710 C C . THR A 1 89 ? -4.153 -0.698 3.799 1.00 98.00 89 THR A C 1
ATOM 712 O O . THR A 1 89 ? -5.031 -0.026 3.264 1.00 98.00 89 THR A O 1
ATOM 715 N N . ILE A 1 90 ? -2.871 -0.557 3.485 1.00 98.06 90 ILE A N 1
ATOM 716 C CA . ILE A 1 90 ? -2.396 0.336 2.430 1.00 98.06 90 ILE A CA 1
ATOM 717 C C . ILE A 1 90 ? -1.662 -0.508 1.397 1.00 98.06 90 ILE A C 1
ATOM 719 O O . ILE A 1 90 ? -0.847 -1.357 1.748 1.00 98.06 90 ILE A O 1
ATOM 723 N N . VAL A 1 91 ? -1.943 -0.266 0.119 1.00 98.25 91 VAL A N 1
ATOM 724 C CA . VAL A 1 91 ? -1.145 -0.797 -0.991 1.00 98.25 91 VAL A CA 1
ATOM 725 C C . VAL A 1 91 ? -0.595 0.379 -1.777 1.00 98.25 91 VAL A C 1
ATOM 727 O O . VAL A 1 91 ? -1.346 1.245 -2.221 1.00 98.25 91 VAL A O 1
ATOM 730 N N . ASN A 1 92 ? 0.723 0.428 -1.903 1.00 96.00 92 ASN A N 1
ATOM 731 C CA . ASN A 1 92 ? 1.505 1.515 -2.464 1.00 96.00 92 ASN A CA 1
ATOM 732 C C . ASN A 1 92 ? 2.357 0.984 -3.623 1.00 96.00 92 ASN A C 1
ATOM 734 O O . ASN A 1 92 ? 2.999 -0.052 -3.496 1.00 96.00 92 ASN A O 1
ATOM 738 N N . VAL A 1 93 ? 2.376 1.691 -4.749 1.00 96.81 93 VAL A N 1
ATOM 739 C CA . VAL A 1 93 ? 3.389 1.521 -5.789 1.00 96.81 93 VAL A CA 1
ATOM 740 C C . VAL A 1 93 ? 4.384 2.666 -5.656 1.00 96.81 93 VAL A C 1
ATOM 742 O O . VAL A 1 93 ? 4.072 3.808 -6.006 1.00 96.81 93 VAL A O 1
ATOM 745 N N . GLN A 1 94 ? 5.573 2.352 -5.151 1.00 94.88 94 GLN A N 1
ATOM 746 C CA . GLN A 1 94 ? 6.681 3.277 -4.991 1.00 94.88 94 GLN A CA 1
ATOM 747 C C . GLN A 1 94 ? 7.478 3.320 -6.289 1.00 94.88 94 GLN A C 1
ATOM 749 O O . GLN A 1 94 ? 8.009 2.304 -6.731 1.00 94.88 94 GLN A O 1
ATOM 754 N N . LEU A 1 95 ? 7.587 4.496 -6.900 1.00 93.00 95 LEU A N 1
ATOM 755 C CA . LEU A 1 95 ? 8.245 4.644 -8.197 1.00 93.00 95 LEU A CA 1
ATOM 756 C C . LEU A 1 95 ? 9.723 5.021 -8.059 1.00 93.00 95 LEU A C 1
ATOM 758 O O . LEU A 1 95 ? 10.542 4.586 -8.861 1.00 93.00 95 LEU A O 1
ATOM 762 N N . TYR A 1 96 ? 10.059 5.827 -7.053 1.00 90.56 96 TYR A N 1
ATOM 763 C CA . TYR A 1 96 ? 11.432 6.194 -6.686 1.00 90.56 96 TYR A CA 1
ATOM 764 C C . TYR A 1 96 ? 11.469 6.713 -5.246 1.00 90.56 96 TYR A C 1
ATOM 766 O O . TYR A 1 96 ? 10.446 7.140 -4.714 1.00 90.56 96 TYR A O 1
ATOM 774 N N . HIS A 1 97 ? 12.631 6.716 -4.593 1.00 88.44 97 HIS A N 1
ATOM 775 C CA . HIS A 1 97 ? 12.777 7.300 -3.259 1.00 88.44 97 HIS A CA 1
ATOM 776 C C . HIS A 1 97 ? 14.144 7.959 -3.071 1.00 88.44 97 HIS A C 1
ATOM 778 O O . HIS A 1 97 ? 15.142 7.434 -3.553 1.00 88.44 97 HIS A O 1
ATOM 784 N N . ALA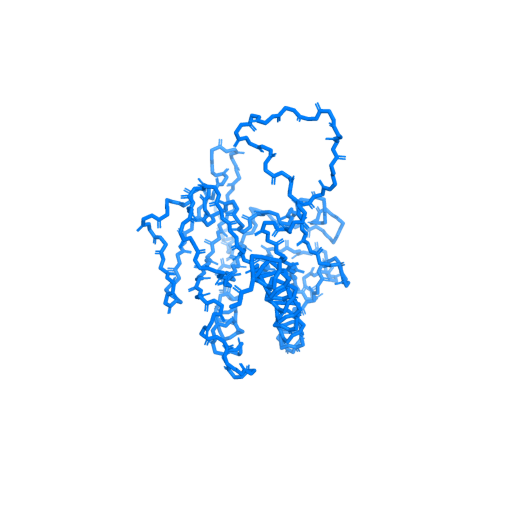 A 1 98 ? 14.208 9.095 -2.368 1.00 84.00 98 ALA A N 1
ATOM 785 C CA . ALA A 1 98 ? 15.468 9.814 -2.143 1.00 84.00 98 ALA A CA 1
ATOM 786 C C . ALA A 1 98 ? 16.482 8.963 -1.356 1.00 84.00 98 ALA A C 1
ATOM 788 O O . ALA A 1 98 ? 17.646 8.881 -1.735 1.00 84.00 98 ALA A O 1
ATOM 789 N N . ASN A 1 99 ? 16.007 8.244 -0.335 1.00 81.94 99 ASN A N 1
ATOM 790 C CA . ASN A 1 99 ? 16.819 7.297 0.442 1.00 81.94 99 ASN A CA 1
ATOM 791 C C . ASN A 1 99 ? 17.200 6.028 -0.349 1.00 81.94 99 ASN A C 1
ATOM 793 O O . ASN A 1 99 ? 18.035 5.255 0.106 1.00 81.94 99 ASN A O 1
ATOM 797 N N . CYS A 1 100 ? 16.610 5.804 -1.533 1.00 84.31 100 CYS A N 1
ATOM 798 C CA . CYS A 1 100 ? 16.840 4.613 -2.357 1.00 84.31 100 CYS A CA 1
ATOM 799 C C . CYS A 1 100 ? 17.001 4.995 -3.843 1.00 84.31 100 CYS A C 1
ATOM 801 O O . CYS A 1 100 ? 16.118 4.711 -4.657 1.00 84.31 100 CYS A O 1
ATOM 803 N N . PRO A 1 101 ? 18.118 5.636 -4.241 1.00 81.44 101 PRO A N 1
ATOM 804 C CA . PRO A 1 101 ? 18.277 6.189 -5.592 1.00 81.44 101 PRO A CA 1
ATOM 805 C C . PRO A 1 101 ? 18.238 5.157 -6.728 1.00 81.44 101 PRO A C 1
ATOM 807 O O . PRO A 1 101 ? 17.978 5.514 -7.874 1.00 81.44 101 PRO A O 1
ATOM 810 N N . LEU A 1 102 ? 18.522 3.888 -6.418 1.00 86.12 102 LEU A N 1
ATOM 811 C CA . LEU A 1 102 ? 18.527 2.768 -7.365 1.00 86.12 102 LEU A CA 1
ATOM 812 C C . LEU A 1 102 ? 17.281 1.878 -7.237 1.00 86.12 102 LEU A C 1
ATOM 814 O O . LEU A 1 102 ? 17.286 0.749 -7.719 1.00 86.12 102 LEU A O 1
ATOM 818 N N . LEU A 1 103 ? 16.232 2.362 -6.568 1.00 89.50 103 LEU A N 1
ATOM 819 C CA . LEU A 1 103 ? 14.994 1.618 -6.369 1.00 89.50 103 LEU A CA 1
ATOM 820 C C . LEU A 1 103 ? 14.338 1.292 -7.718 1.00 89.50 103 LEU A C 1
ATOM 822 O O . LEU A 1 103 ? 13.946 2.192 -8.463 1.00 89.50 103 LEU A O 1
ATOM 826 N N . TYR A 1 104 ? 14.159 0.003 -8.004 1.00 92.12 104 TYR A N 1
ATOM 827 C CA . TYR A 1 104 ? 13.198 -0.416 -9.019 1.00 92.12 104 TYR A CA 1
ATOM 828 C C . TYR A 1 104 ? 11.784 -0.091 -8.535 1.00 92.12 104 TYR A C 1
ATOM 830 O O . TYR A 1 104 ? 11.504 -0.285 -7.348 1.00 92.12 104 TYR A O 1
ATOM 838 N N . PRO A 1 105 ? 10.865 0.347 -9.421 1.00 94.31 105 PRO A N 1
ATOM 839 C CA . PRO A 1 105 ? 9.468 0.507 -9.050 1.00 94.31 105 PRO A CA 1
ATOM 840 C C . PRO A 1 105 ? 8.979 -0.723 -8.288 1.00 94.31 105 PRO A C 1
ATOM 842 O O . PRO A 1 105 ? 9.201 -1.850 -8.728 1.00 94.31 105 PRO A O 1
ATOM 845 N N . THR A 1 106 ? 8.381 -0.508 -7.125 1.00 96.06 106 THR A N 1
ATOM 846 C CA . THR A 1 106 ? 8.109 -1.552 -6.135 1.00 96.06 106 THR A CA 1
ATOM 847 C C . THR A 1 106 ? 6.679 -1.426 -5.653 1.00 96.06 106 THR A C 1
ATOM 849 O O . THR A 1 106 ? 6.203 -0.329 -5.382 1.00 96.06 106 THR A O 1
ATOM 852 N N . VAL A 1 107 ? 5.994 -2.554 -5.523 1.00 97.94 107 VAL A N 1
ATOM 853 C CA . VAL A 1 107 ? 4.708 -2.645 -4.843 1.00 97.94 107 VAL A CA 1
ATOM 854 C C . VAL A 1 107 ? 4.958 -3.002 -3.386 1.00 97.94 107 VAL A C 1
ATOM 856 O O . VAL A 1 107 ? 5.660 -3.966 -3.088 1.00 97.94 107 VAL A O 1
ATOM 859 N N . ILE A 1 108 ? 4.376 -2.224 -2.485 1.00 97.38 108 ILE A N 1
ATOM 860 C CA . ILE A 1 108 ? 4.428 -2.419 -1.042 1.00 97.38 108 ILE A CA 1
ATOM 861 C C . ILE A 1 108 ? 2.998 -2.555 -0.561 1.00 97.38 108 ILE A C 1
ATOM 863 O O . ILE A 1 108 ? 2.155 -1.706 -0.853 1.00 97.38 108 ILE A O 1
ATOM 867 N N . ALA A 1 109 ? 2.723 -3.608 0.188 1.00 98.19 109 ALA A N 1
ATOM 868 C CA . ALA A 1 109 ? 1.469 -3.759 0.902 1.00 98.19 109 ALA A CA 1
ATOM 869 C C . ALA A 1 109 ? 1.763 -3.773 2.397 1.00 98.19 109 ALA A C 1
ATOM 871 O O . ALA A 1 109 ? 2.790 -4.297 2.825 1.00 98.19 109 ALA A O 1
ATOM 872 N N . GLY A 1 110 ? 0.883 -3.166 3.185 1.00 97.62 110 GLY A N 1
ATOM 873 C CA . GLY A 1 110 ? 1.031 -3.133 4.629 1.00 97.62 110 GLY A CA 1
ATOM 874 C C . GLY A 1 110 ? -0.302 -3.077 5.348 1.00 97.62 110 GLY A C 1
ATOM 875 O O . GLY A 1 110 ? -1.236 -2.412 4.901 1.00 97.62 110 GLY A O 1
ATOM 876 N N . VAL A 1 111 ? -0.369 -3.773 6.478 1.00 97.88 111 VAL A N 1
ATOM 877 C CA . VAL A 1 111 ? -1.512 -3.786 7.390 1.00 97.88 111 VAL A CA 1
ATOM 878 C C . VAL A 1 111 ? -1.082 -3.126 8.693 1.00 97.88 111 VAL A C 1
ATOM 880 O O . VAL A 1 111 ? -0.186 -3.603 9.393 1.00 97.88 111 VAL A O 1
ATOM 883 N N . PHE A 1 112 ? -1.724 -2.007 8.997 1.00 97.38 112 PHE A N 1
ATOM 884 C CA . PHE A 1 112 ? -1.547 -1.219 10.203 1.00 97.38 112 PHE A CA 1
ATOM 885 C C . PHE A 1 112 ? -2.578 -1.661 11.236 1.00 97.38 112 PHE A C 1
ATOM 887 O O . PHE A 1 112 ? -3.772 -1.690 10.947 1.00 97.38 112 PHE A O 1
ATOM 894 N N . LYS A 1 113 ? -2.115 -1.981 12.441 1.00 95.75 113 LYS A N 1
ATOM 895 C CA . LYS A 1 113 ? -2.916 -2.045 13.661 1.00 95.75 113 LYS A CA 1
ATOM 896 C C . LYS A 1 113 ? -2.804 -0.690 14.347 1.00 95.75 113 LYS A C 1
ATOM 898 O O . LYS A 1 113 ? -1.702 -0.304 14.734 1.00 95.75 113 LYS A O 1
ATOM 903 N N . LEU A 1 114 ? -3.931 -0.008 14.478 1.00 95.38 114 LEU A N 1
ATOM 904 C CA . LEU A 1 114 ? -4.031 1.317 15.076 1.00 95.38 114 LEU A CA 1
ATOM 905 C C . LEU A 1 114 ? -3.914 1.236 16.613 1.00 95.38 114 LEU A C 1
ATOM 907 O O . LEU A 1 114 ? -4.211 0.185 17.192 1.00 95.38 114 LEU A O 1
ATOM 911 N N . PRO A 1 115 ? -3.499 2.320 17.294 1.00 93.50 115 PRO A N 1
ATOM 912 C CA . PRO A 1 115 ? -3.282 2.339 18.744 1.00 93.50 115 PRO A CA 1
ATOM 913 C C . PRO A 1 115 ? -4.597 2.306 19.526 1.00 93.50 115 PRO A C 1
ATOM 915 O O . PRO A 1 115 ? -4.639 1.924 20.692 1.00 93.50 115 PRO A O 1
ATOM 918 N N . ARG A 1 116 ? -5.690 2.695 18.870 1.00 94.12 116 ARG A N 1
ATOM 919 C CA . ARG A 1 116 ? -7.049 2.687 19.394 1.00 94.12 116 ARG A CA 1
ATOM 920 C C . ARG A 1 116 ? -8.030 2.442 18.258 1.00 94.12 116 ARG A C 1
ATOM 922 O O . ARG A 1 116 ? -7.670 2.478 17.085 1.00 94.12 116 ARG A O 1
ATOM 929 N N . THR A 1 117 ? -9.283 2.259 18.628 1.00 96.12 117 THR A N 1
ATOM 930 C CA . THR A 1 117 ? -10.405 2.247 17.699 1.00 96.12 117 THR A CA 1
ATOM 931 C C . THR A 1 117 ? -10.727 3.672 17.223 1.00 96.12 117 THR A C 1
ATOM 93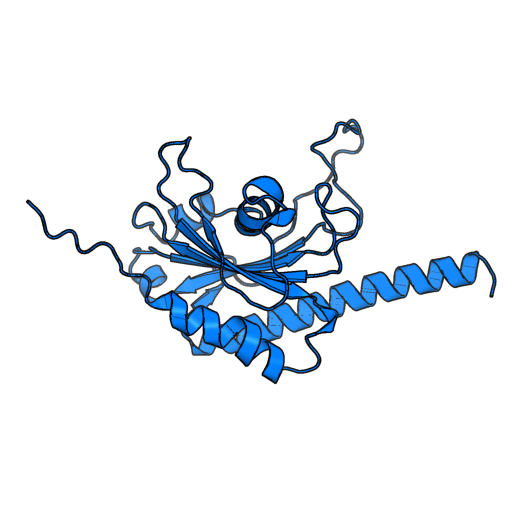3 O O . THR A 1 117 ? -10.743 4.614 18.023 1.00 96.12 117 THR A O 1
ATOM 936 N N . PHE A 1 118 ? -11.007 3.825 15.929 1.00 97.06 118 PHE A N 1
ATOM 937 C CA . PHE A 1 118 ? -11.405 5.084 15.297 1.00 97.06 118 PHE A CA 1
ATOM 938 C C . PHE A 1 118 ? -12.806 4.976 14.690 1.00 97.06 118 PHE A C 1
ATOM 940 O O . PHE A 1 118 ? -13.194 3.941 14.142 1.00 97.06 118 PHE A O 1
ATOM 947 N N . THR A 1 119 ? -13.560 6.071 14.730 1.00 97.94 119 THR A N 1
ATOM 948 C CA . THR A 1 119 ? -14.809 6.195 13.969 1.00 97.94 119 THR A CA 1
ATOM 949 C C . THR A 1 119 ? -14.535 6.376 12.472 1.00 97.94 119 THR A C 1
ATOM 951 O O . THR A 1 119 ? -13.421 6.698 12.053 1.00 97.94 119 THR A O 1
ATOM 954 N N . ALA A 1 120 ? -15.573 6.231 11.641 1.00 95.06 120 ALA A N 1
ATOM 955 C CA . ALA A 1 120 ? -15.463 6.391 10.190 1.00 95.06 120 ALA A CA 1
ATOM 956 C C . ALA A 1 120 ? -15.009 7.792 9.737 1.00 95.06 120 ALA A C 1
ATOM 958 O O . ALA A 1 120 ? -14.492 7.935 8.625 1.00 95.06 120 ALA A O 1
ATOM 959 N N . GLN A 1 121 ? -15.231 8.819 10.564 1.00 95.69 121 GLN A N 1
ATOM 960 C CA . GLN A 1 121 ? -14.798 10.184 10.277 1.00 95.69 121 GLN A CA 1
ATOM 961 C C . GLN A 1 121 ? -13.364 10.421 10.753 1.00 95.69 121 GLN A C 1
ATOM 963 O O . GLN A 1 121 ? -12.538 10.848 9.953 1.00 95.69 121 GLN A O 1
ATOM 968 N N . GLU A 1 122 ? -13.053 10.083 12.008 1.00 97.25 122 GLU A N 1
ATOM 969 C CA . GLU A 1 122 ? -11.717 10.302 12.579 1.00 97.25 122 GLU A CA 1
ATOM 970 C C . GLU A 1 122 ? -10.635 9.582 11.773 1.00 97.25 122 GLU A C 1
ATOM 972 O O . GLU A 1 122 ? -9.582 10.150 11.504 1.00 97.25 122 GLU A O 1
ATOM 977 N N . ILE A 1 123 ? -10.902 8.355 11.310 1.00 96.88 123 ILE A N 1
ATOM 978 C CA . ILE A 1 123 ? -9.893 7.592 10.570 1.00 96.88 123 ILE A CA 1
ATOM 979 C C . ILE A 1 123 ? -9.476 8.263 9.251 1.00 96.88 123 ILE A C 1
ATOM 981 O O . ILE A 1 123 ? -8.349 8.089 8.793 1.00 96.88 123 ILE A O 1
ATOM 985 N N . LYS A 1 124 ? -10.365 9.048 8.628 1.00 94.62 124 LYS A N 1
ATOM 986 C CA . LYS A 1 124 ? -10.055 9.783 7.389 1.00 94.62 124 LYS A CA 1
ATOM 987 C C . LYS A 1 124 ? -9.156 10.988 7.633 1.00 94.62 124 LYS A C 1
ATOM 989 O O . LYS A 1 124 ? -8.506 11.439 6.696 1.00 94.62 124 LYS A O 1
ATOM 994 N N . GLU A 1 125 ? -9.186 11.526 8.845 1.00 93.75 125 GLU A N 1
ATOM 995 C CA . GLU A 1 125 ? -8.363 12.655 9.277 1.00 93.75 125 GLU A CA 1
ATOM 996 C C . GLU A 1 125 ? -7.002 12.165 9.787 1.00 93.75 125 GLU A C 1
ATOM 998 O O . GLU A 1 125 ? -5.991 12.826 9.569 1.00 93.75 125 GLU A O 1
ATOM 1003 N N . GLU A 1 126 ? -6.980 10.976 10.391 1.00 93.50 126 GLU A N 1
ATOM 1004 C CA . GLU A 1 126 ? -5.782 10.325 10.920 1.00 93.50 126 GLU A CA 1
ATOM 1005 C C . GLU A 1 126 ? -4.874 9.765 9.811 1.00 93.50 126 GLU A C 1
ATOM 1007 O O . GLU A 1 126 ? -3.674 10.047 9.738 1.00 93.50 126 GLU A O 1
ATOM 1012 N N . VAL A 1 127 ? -5.443 8.952 8.915 1.00 92.88 127 VAL A N 1
ATOM 1013 C CA . VAL A 1 127 ? -4.646 8.178 7.960 1.00 92.88 127 VAL A CA 1
ATOM 1014 C C . VAL A 1 127 ? -4.160 9.058 6.825 1.00 92.88 127 VAL A C 1
ATOM 1016 O O . VAL A 1 127 ? -4.944 9.603 6.046 1.00 92.88 127 VAL A O 1
ATOM 1019 N N . ASN A 1 128 ? -2.843 9.083 6.643 1.00 91.56 128 ASN A N 1
ATOM 1020 C CA . ASN A 1 128 ? -2.224 9.775 5.528 1.00 91.56 128 ASN A CA 1
ATOM 1021 C C . ASN A 1 128 ? -1.741 8.804 4.443 1.00 91.56 128 ASN A C 1
ATOM 1023 O O . ASN A 1 128 ? -1.218 7.723 4.715 1.00 91.56 128 ASN A O 1
ATOM 1027 N N . TYR A 1 129 ? -1.830 9.228 3.178 1.00 91.75 129 TYR A N 1
ATOM 1028 C CA . TYR A 1 129 ? -1.409 8.422 2.023 1.00 91.75 129 TYR A CA 1
ATOM 1029 C C . TYR A 1 129 ? 0.070 8.004 2.050 1.00 91.75 129 TYR A C 1
ATOM 1031 O O . TYR A 1 129 ? 0.433 6.987 1.456 1.00 91.75 129 TYR A O 1
ATOM 1039 N N . TRP A 1 130 ? 0.917 8.777 2.732 1.00 91.88 130 TRP A N 1
ATOM 1040 C CA . TRP A 1 130 ? 2.356 8.545 2.830 1.00 91.88 130 TRP A CA 1
ATOM 1041 C C . TRP A 1 130 ? 2.755 7.563 3.945 1.00 91.88 130 TRP A C 1
ATOM 1043 O O . TRP A 1 130 ? 3.917 7.171 3.982 1.00 91.88 130 TRP A O 1
ATOM 1053 N N . TRP A 1 131 ? 1.838 7.114 4.814 1.00 94.50 131 TRP A N 1
ATOM 1054 C CA . TRP A 1 131 ? 2.158 6.265 5.978 1.00 94.50 131 TRP A CA 1
ATOM 1055 C C . TRP A 1 131 ? 2.989 5.024 5.636 1.00 94.50 131 TRP A C 1
ATOM 1057 O O . TRP A 1 131 ? 4.000 4.755 6.281 1.00 94.50 131 TRP A O 1
ATOM 1067 N N . LEU A 1 132 ? 2.600 4.278 4.597 1.00 95.62 132 LEU A N 1
ATOM 1068 C CA . LEU A 1 132 ? 3.324 3.064 4.200 1.00 95.62 132 LEU A CA 1
ATOM 1069 C C . LEU A 1 132 ? 4.699 3.362 3.594 1.00 95.62 132 LEU A C 1
ATOM 1071 O O . LEU A 1 132 ? 5.650 2.635 3.869 1.00 95.62 132 LEU A O 1
ATOM 1075 N N . LYS A 1 133 ? 4.822 4.452 2.826 1.00 93.12 133 LYS A N 1
ATOM 1076 C CA . LYS A 1 133 ? 6.116 4.935 2.321 1.00 93.12 133 LYS A CA 1
ATOM 1077 C C . LYS A 1 133 ? 7.032 5.287 3.494 1.00 93.12 133 LYS A C 1
ATOM 1079 O O . LYS A 1 133 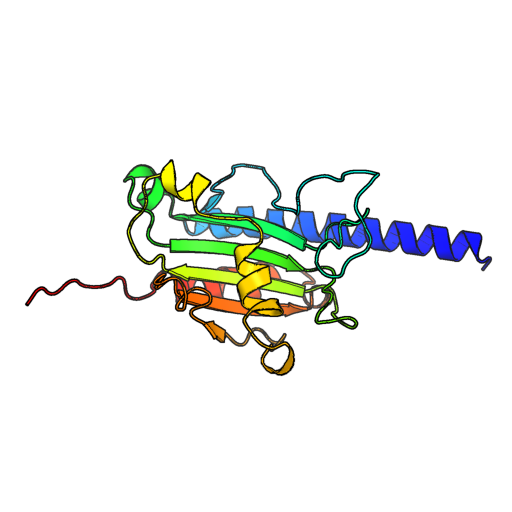? 8.159 4.806 3.532 1.00 93.12 133 LYS A O 1
ATOM 1084 N N . TYR A 1 134 ? 6.538 6.071 4.452 1.00 92.38 134 TYR A N 1
ATOM 1085 C CA . TYR A 1 134 ? 7.296 6.475 5.634 1.00 92.38 134 TYR A CA 1
ATOM 1086 C C . TYR A 1 134 ? 7.775 5.259 6.431 1.00 92.38 134 TYR A C 1
ATOM 1088 O O . TYR A 1 134 ? 8.972 5.103 6.662 1.00 92.38 134 TYR A O 1
ATOM 1096 N N . ALA A 1 135 ? 6.866 4.336 6.758 1.00 94.06 135 ALA A N 1
ATOM 1097 C CA . ALA A 1 135 ? 7.206 3.124 7.495 1.00 94.06 135 ALA A CA 1
ATOM 1098 C C . ALA A 1 135 ? 8.284 2.274 6.796 1.00 94.06 135 ALA A C 1
ATOM 1100 O O . ALA A 1 135 ? 9.169 1.742 7.467 1.00 94.06 135 ALA A O 1
ATOM 1101 N N . ALA A 1 136 ? 8.215 2.152 5.466 1.00 93.75 136 ALA A N 1
ATOM 1102 C CA . ALA A 1 136 ? 9.114 1.303 4.692 1.00 93.75 136 ALA A CA 1
ATOM 1103 C C . ALA A 1 136 ? 10.461 1.961 4.342 1.00 93.75 136 ALA A C 1
ATOM 1105 O O . ALA A 1 136 ? 11.471 1.272 4.358 1.00 93.75 136 ALA A O 1
ATOM 1106 N N . PHE A 1 137 ? 10.506 3.255 4.012 1.00 89.50 137 PHE A N 1
ATOM 1107 C CA . PHE A 1 137 ? 11.712 3.887 3.444 1.00 89.50 137 PHE A CA 1
ATOM 1108 C C . PHE A 1 137 ? 12.331 5.000 4.288 1.00 89.50 137 PHE A C 1
ATOM 1110 O O . PHE A 1 137 ? 13.455 5.427 4.005 1.00 89.50 137 PHE A O 1
ATOM 1117 N N . GLU A 1 138 ? 11.595 5.531 5.259 1.00 89.19 138 GLU A N 1
ATOM 1118 C CA . GLU A 1 138 ? 12.065 6.628 6.109 1.00 89.19 138 GLU A CA 1
ATOM 1119 C C . GLU A 1 138 ? 12.339 6.127 7.529 1.00 89.19 138 GLU A C 1
ATOM 1121 O O . GLU A 1 138 ? 13.382 6.442 8.095 1.00 89.19 138 GLU A O 1
ATOM 1126 N N . TYR A 1 139 ? 11.452 5.287 8.070 1.00 89.75 139 TYR A N 1
ATOM 1127 C CA . TYR A 1 139 ? 11.625 4.660 9.379 1.00 89.75 139 TYR A CA 1
ATOM 1128 C C . TYR A 1 139 ? 12.423 3.351 9.314 1.00 89.75 139 TYR A C 1
ATOM 1130 O O . TYR A 1 139 ? 13.358 3.140 10.085 1.00 89.75 139 TYR A O 1
ATOM 1138 N N . CYS A 1 140 ? 12.053 2.436 8.413 1.00 87.19 140 CYS A N 1
ATOM 1139 C CA . CYS A 1 140 ? 12.849 1.239 8.161 1.00 87.19 140 CYS A CA 1
ATOM 1140 C C . CYS A 1 140 ? 14.066 1.616 7.310 1.00 87.19 140 CYS A C 1
ATOM 1142 O O . CYS A 1 140 ? 13.935 2.320 6.308 1.00 87.19 140 CYS A O 1
ATOM 1144 N N . SER A 1 141 ? 15.252 1.147 7.700 1.00 79.06 141 SER A N 1
ATOM 1145 C CA . SER A 1 141 ? 16.452 1.349 6.890 1.00 79.06 141 SER A CA 1
ATOM 1146 C C . SER A 1 141 ? 16.319 0.592 5.563 1.00 79.06 141 SER A C 1
ATOM 1148 O O . SER A 1 141 ? 15.718 -0.487 5.503 1.00 79.06 141 SER A O 1
ATOM 1150 N N . TYR A 1 142 ? 16.858 1.158 4.481 1.00 79.69 142 TYR A N 1
ATOM 1151 C CA . TYR A 1 142 ? 16.794 0.538 3.154 1.00 79.69 142 TYR A CA 1
ATOM 1152 C C . TYR A 1 142 ? 17.474 -0.837 3.142 1.00 79.69 142 TYR A C 1
ATOM 1154 O O . TYR A 1 142 ? 17.020 -1.754 2.464 1.00 79.69 142 TYR A O 1
ATOM 1162 N N . GLU A 1 143 ? 18.531 -0.995 3.934 1.00 83.75 143 GLU A N 1
ATOM 1163 C CA . GLU A 1 143 ? 19.307 -2.224 4.080 1.00 83.75 143 GLU A CA 1
ATOM 1164 C C . GLU A 1 143 ? 18.493 -3.381 4.677 1.00 83.75 143 GLU A C 1
ATOM 1166 O O . GLU A 1 143 ? 18.834 -4.547 4.473 1.00 83.75 143 GLU A O 1
ATOM 1171 N N . GLU A 1 144 ? 17.420 -3.077 5.408 1.00 88.81 144 GLU A N 1
ATOM 1172 C CA . GLU A 1 144 ? 16.513 -4.075 5.975 1.00 88.81 144 GLU A CA 1
ATOM 1173 C C . GLU A 1 144 ? 15.412 -4.510 5.002 1.00 88.81 144 GLU A C 1
ATOM 1175 O O . GLU A 1 144 ? 14.788 -5.555 5.214 1.00 88.81 144 GLU A O 1
ATOM 1180 N N . LEU A 1 145 ? 15.157 -3.736 3.943 1.00 90.56 145 LEU A N 1
ATOM 1181 C CA . LEU A 1 145 ? 14.094 -4.039 2.996 1.00 90.56 145 LEU A CA 1
ATOM 1182 C C . LEU A 1 145 ? 14.425 -5.274 2.159 1.00 90.56 145 LEU A C 1
ATOM 1184 O O . LEU A 1 145 ? 15.504 -5.414 1.583 1.00 90.56 145 LEU A O 1
ATOM 1188 N N . LYS A 1 146 ? 13.432 -6.155 2.040 1.00 93.06 146 LYS A N 1
ATOM 1189 C CA . LYS A 1 146 ? 13.463 -7.316 1.154 1.00 93.06 146 LYS A CA 1
ATOM 1190 C C . LYS A 1 146 ? 12.341 -7.208 0.136 1.00 93.06 146 LYS A C 1
ATOM 1192 O O . LYS A 1 146 ? 11.190 -6.985 0.499 1.00 93.06 146 LYS A O 1
ATOM 1197 N N . PHE A 1 147 ? 12.686 -7.391 -1.134 1.00 94.25 147 PHE A N 1
ATOM 1198 C CA . PHE A 1 147 ? 11.763 -7.259 -2.267 1.00 94.25 147 PHE A CA 1
ATOM 1199 C C . PHE A 1 147 ? 11.240 -8.613 -2.782 1.00 94.25 147 PHE A C 1
ATOM 1201 O O . PHE A 1 147 ? 10.759 -8.726 -3.910 1.00 94.25 147 PHE A O 1
ATOM 1208 N N . ASP A 1 148 ? 11.353 -9.656 -1.958 1.00 94.81 148 ASP A N 1
ATOM 1209 C CA . ASP A 1 148 ? 10.938 -11.032 -2.246 1.00 94.81 148 ASP A CA 1
ATOM 1210 C C . ASP A 1 148 ? 9.580 -11.398 -1.620 1.00 94.81 148 ASP A C 1
ATOM 1212 O O . ASP A 1 148 ? 9.125 -12.533 -1.763 1.00 94.81 148 ASP A O 1
ATOM 1216 N N . GLY A 1 149 ? 8.916 -10.444 -0.959 1.00 95.25 149 GLY A N 1
ATOM 1217 C CA . GLY A 1 149 ? 7.673 -10.662 -0.219 1.00 95.25 149 GLY A CA 1
ATOM 1218 C C . GLY A 1 149 ? 7.851 -11.033 1.246 1.00 95.25 149 GLY A C 1
ATOM 1219 O O . GLY A 1 149 ? 6.856 -11.304 1.910 1.00 95.25 149 GLY A O 1
ATOM 1220 N N . THR A 1 150 ? 9.078 -11.043 1.775 1.00 96.06 150 THR A N 1
ATOM 1221 C CA . THR A 1 150 ? 9.298 -11.243 3.211 1.00 96.06 150 THR A CA 1
ATOM 1222 C C . THR A 1 150 ? 8.640 -10.119 4.016 1.00 96.06 150 THR A C 1
ATOM 1224 O O . THR A 1 150 ? 8.935 -8.941 3.814 1.00 96.06 150 THR A O 1
ATOM 1227 N N . SER A 1 151 ? 7.795 -10.489 4.979 1.00 95.69 151 SER A N 1
ATOM 1228 C CA . SER A 1 151 ? 7.132 -9.546 5.881 1.00 95.69 151 SER A CA 1
ATOM 1229 C C . SER A 1 151 ? 8.100 -8.917 6.889 1.00 95.69 151 SER A C 1
ATOM 1231 O O . SER A 1 151 ? 8.881 -9.621 7.535 1.00 95.69 151 SER A O 1
ATOM 1233 N N . ILE A 1 152 ? 7.977 -7.612 7.107 1.00 96.00 152 ILE A N 1
ATOM 1234 C CA . ILE A 1 152 ? 8.714 -6.824 8.098 1.00 96.00 152 ILE A CA 1
ATOM 1235 C C . ILE A 1 152 ? 7.706 -6.172 9.044 1.00 96.00 152 ILE A C 1
ATOM 1237 O O . ILE A 1 152 ? 6.683 -5.647 8.617 1.00 96.00 152 ILE A O 1
ATOM 1241 N N . THR A 1 153 ? 7.996 -6.200 10.345 1.00 95.50 153 THR A N 1
ATOM 1242 C CA . THR A 1 153 ? 7.155 -5.597 11.387 1.00 95.50 153 THR A CA 1
ATOM 1243 C C . THR A 1 153 ? 7.843 -4.385 12.005 1.00 95.50 153 THR A C 1
ATOM 1245 O O . THR A 1 153 ? 8.980 -4.507 12.461 1.00 95.50 153 THR A O 1
ATOM 1248 N N . LYS A 1 154 ? 7.153 -3.240 12.089 1.00 95.25 154 LYS A N 1
ATOM 1249 C CA . LYS A 1 154 ? 7.671 -1.995 12.689 1.00 95.25 154 LYS A CA 1
ATOM 1250 C C . LYS A 1 154 ? 6.608 -1.271 13.529 1.00 95.25 154 LYS A C 1
ATOM 1252 O O . LYS A 1 154 ? 5.416 -1.548 13.402 1.00 95.25 154 LYS A O 1
ATOM 1257 N N . LYS A 1 155 ? 7.058 -0.345 14.384 1.00 95.25 155 LYS A N 1
ATOM 1258 C CA . LYS A 1 155 ? 6.234 0.616 15.139 1.00 95.25 155 LYS A CA 1
ATOM 1259 C C . LYS A 1 155 ? 6.752 2.040 14.877 1.00 95.25 155 LYS A C 1
ATOM 1261 O O . LYS A 1 155 ? 7.555 2.533 15.665 1.00 95.25 155 LYS A O 1
ATOM 1266 N N . PRO A 1 156 ? 6.398 2.646 13.732 1.00 90.38 156 PRO A N 1
ATOM 1267 C CA . PRO A 1 156 ? 7.118 3.811 13.226 1.00 90.38 156 PRO A CA 1
ATOM 1268 C C . PRO A 1 156 ? 6.916 5.103 14.032 1.00 90.38 156 PRO A C 1
ATOM 1270 O O . PRO A 1 156 ? 7.769 5.975 13.952 1.00 90.38 156 PRO A O 1
ATOM 1273 N N . TRP A 1 157 ? 5.862 5.202 14.848 1.00 91.06 157 TRP A N 1
ATOM 1274 C CA . TRP A 1 157 ? 5.533 6.411 15.623 1.00 91.06 157 TRP A CA 1
ATOM 1275 C C . TRP A 1 157 ? 5.633 6.221 17.147 1.00 91.06 157 TRP A C 1
ATOM 1277 O O . TRP A 1 157 ? 5.098 7.011 17.916 1.00 91.06 157 TRP A O 1
ATOM 1287 N N . ILE A 1 158 ? 6.359 5.195 17.610 1.00 86.25 158 ILE A N 1
ATOM 1288 C CA . ILE A 1 158 ? 6.462 4.884 19.049 1.00 86.25 158 ILE A CA 1
ATOM 1289 C C . ILE A 1 158 ? 7.072 6.023 19.883 1.00 86.25 158 ILE A C 1
ATOM 1291 O O . ILE A 1 158 ? 6.800 6.122 21.074 1.00 86.25 158 ILE A O 1
ATOM 1295 N N . GLU A 1 159 ? 7.895 6.879 19.272 1.00 79.94 159 GLU A N 1
ATOM 1296 C CA . GLU A 1 159 ? 8.499 8.047 19.930 1.00 79.94 159 GLU A CA 1
ATOM 1297 C C . GLU A 1 159 ? 7.491 9.186 20.175 1.00 79.94 159 GLU A C 1
ATOM 1299 O O . GLU A 1 159 ? 7.759 10.075 20.978 1.00 79.94 159 GLU A O 1
ATOM 1304 N N . GLU A 1 160 ? 6.328 9.141 19.520 1.00 84.81 160 GLU A N 1
ATOM 1305 C CA . GLU A 1 160 ? 5.220 10.096 19.659 1.00 84.81 160 GLU A CA 1
ATOM 1306 C C . GLU A 1 160 ? 4.098 9.543 20.561 1.00 84.81 160 GLU A C 1
ATOM 1308 O O . GLU A 1 160 ? 2.966 10.020 20.515 1.00 84.81 160 GLU A O 1
ATOM 1313 N N . ASP A 1 161 ? 4.401 8.515 21.365 1.00 84.44 161 ASP A N 1
ATOM 1314 C CA . ASP A 1 161 ? 3.438 7.741 22.163 1.00 84.44 161 ASP A CA 1
ATOM 1315 C C . ASP A 1 161 ? 2.317 7.080 21.323 1.00 84.44 161 ASP A C 1
ATOM 1317 O O . ASP A 1 161 ? 1.268 6.694 21.846 1.00 84.44 161 ASP A O 1
ATOM 1321 N N . ASP A 1 162 ? 2.545 6.887 20.018 1.00 89.19 162 ASP A N 1
ATOM 1322 C CA . ASP A 1 162 ? 1.639 6.179 19.116 1.00 89.19 162 ASP A CA 1
ATOM 1323 C C . ASP A 1 162 ? 2.082 4.713 18.943 1.00 89.19 162 ASP A C 1
ATOM 1325 O O . ASP A 1 162 ? 3.127 4.380 18.373 1.00 89.19 162 ASP A O 1
ATOM 1329 N N . GLU A 1 163 ? 1.256 3.793 19.446 1.00 91.94 163 GLU A N 1
ATOM 1330 C CA . GLU A 1 163 ? 1.519 2.354 19.389 1.00 91.94 163 GLU A CA 1
ATOM 1331 C C . GLU A 1 163 ? 1.202 1.685 18.040 1.00 91.94 163 GLU A C 1
ATOM 1333 O O . GLU A 1 163 ? 1.236 0.447 17.954 1.00 91.94 163 GLU A O 1
ATOM 1338 N N . THR A 1 164 ? 0.903 2.453 16.986 1.00 94.44 164 THR A N 1
ATOM 1339 C CA . THR A 1 164 ? 0.598 1.921 15.658 1.00 94.44 164 THR A CA 1
ATOM 1340 C C . THR A 1 164 ? 1.689 0.950 15.233 1.00 94.44 164 THR A C 1
ATOM 1342 O O . THR A 1 164 ? 2.879 1.265 15.143 1.00 94.44 164 THR A O 1
ATOM 1345 N N . LYS A 1 165 ? 1.260 -0.271 14.930 1.00 96.00 165 LYS A N 1
ATOM 1346 C CA . LYS A 1 165 ? 2.127 -1.345 14.464 1.00 96.00 165 LYS A CA 1
ATOM 1347 C C . LYS A 1 165 ? 1.788 -1.644 13.020 1.00 96.00 165 LYS A C 1
ATOM 1349 O O . LYS A 1 165 ? 0.630 -1.878 12.702 1.00 96.00 165 LYS A O 1
ATOM 1354 N N . VAL A 1 166 ? 2.794 -1.729 12.165 1.00 96.50 166 VAL A N 1
ATOM 1355 C CA . VAL A 1 166 ? 2.623 -2.123 10.767 1.00 96.50 166 VAL A CA 1
ATOM 1356 C C . VAL A 1 166 ? 3.370 -3.411 10.492 1.00 96.50 166 VAL A C 1
ATOM 1358 O O . VAL A 1 166 ? 4.493 -3.608 10.966 1.00 96.50 166 VAL A O 1
ATOM 1361 N N . VAL A 1 167 ? 2.743 -4.281 9.709 1.00 97.19 167 VAL A N 1
ATOM 1362 C CA . VAL A 1 167 ? 3.439 -5.353 9.003 1.00 97.19 167 VAL A CA 1
ATOM 1363 C C . VAL A 1 167 ? 3.300 -5.110 7.521 1.00 97.19 167 VAL A C 1
ATOM 1365 O O . VAL A 1 167 ? 2.187 -4.918 7.036 1.00 97.19 167 VAL A O 1
ATOM 1368 N N . PHE A 1 168 ? 4.428 -5.072 6.825 1.00 97.56 168 PHE A N 1
ATOM 1369 C CA . PHE A 1 168 ? 4.482 -4.780 5.403 1.00 97.56 168 PHE A CA 1
ATOM 1370 C C . PHE A 1 168 ? 5.455 -5.704 4.683 1.00 97.56 168 PHE A C 1
ATOM 1372 O O . PHE A 1 168 ? 6.339 -6.293 5.300 1.00 97.56 168 PHE A O 1
ATOM 1379 N N . TRP A 1 169 ? 5.293 -5.819 3.375 1.00 97.75 169 TRP A N 1
ATOM 1380 C CA . TRP A 1 169 ? 6.166 -6.591 2.499 1.00 97.75 169 TRP A CA 1
ATOM 1381 C C . TRP A 1 169 ? 6.248 -5.916 1.134 1.00 97.75 169 TRP A C 1
ATOM 1383 O O . TRP A 1 169 ? 5.350 -5.166 0.733 1.00 97.75 169 TRP A O 1
ATOM 1393 N N . CYS A 1 170 ? 7.345 -6.178 0.428 1.00 97.06 170 CYS A N 1
ATOM 1394 C CA . CYS A 1 170 ? 7.679 -5.505 -0.818 1.00 97.06 170 CYS A CA 1
ATOM 1395 C C . CYS A 1 170 ? 7.921 -6.518 -1.940 1.00 97.06 170 CYS A C 1
ATOM 1397 O O . CYS A 1 170 ? 8.520 -7.571 -1.722 1.00 97.06 170 CYS A O 1
ATOM 1399 N N . HIS A 1 171 ? 7.522 -6.153 -3.155 1.00 97.62 171 HIS A N 1
ATOM 1400 C CA . HIS A 1 171 ? 7.840 -6.866 -4.388 1.00 97.62 171 HIS A CA 1
ATOM 1401 C C . HIS A 1 171 ? 8.176 -5.878 -5.498 1.00 97.62 171 HIS A C 1
ATOM 1403 O O . HIS A 1 171 ? 7.446 -4.911 -5.710 1.00 97.62 171 HIS A O 1
ATOM 1409 N N . GLU A 1 172 ? 9.228 -6.136 -6.269 1.00 96.25 172 GLU A N 1
ATOM 1410 C CA . GLU A 1 172 ? 9.509 -5.319 -7.451 1.00 96.25 172 GLU A CA 1
ATOM 1411 C C . GLU A 1 172 ? 8.356 -5.430 -8.463 1.00 96.25 172 GLU A C 1
ATOM 1413 O O . GLU A 1 172 ? 7.848 -6.518 -8.751 1.00 96.25 172 GLU A O 1
ATOM 1418 N N . LEU A 1 173 ? 7.940 -4.291 -9.020 1.00 95.56 173 LEU A N 1
ATOM 1419 C CA . LEU A 1 173 ? 6.766 -4.159 -9.888 1.00 95.56 173 LEU A CA 1
ATOM 1420 C C . LEU A 1 173 ? 6.871 -5.035 -11.138 1.00 95.56 173 LEU A C 1
ATOM 1422 O O . LEU A 1 173 ? 5.874 -5.590 -11.587 1.00 95.56 173 LEU A O 1
ATOM 1426 N N . HIS A 1 174 ? 8.077 -5.199 -11.683 1.00 93.75 174 HIS A N 1
ATOM 1427 C CA . HIS A 1 174 ? 8.301 -6.010 -12.880 1.00 93.75 174 HIS A CA 1
ATOM 1428 C C . HIS A 1 174 ? 8.029 -7.506 -12.660 1.00 93.75 174 HIS A C 1
ATOM 1430 O O . HIS A 1 174 ? 7.957 -8.256 -13.625 1.00 93.75 174 HIS A O 1
ATOM 1436 N N . THR A 1 175 ? 7.869 -7.945 -11.407 1.00 96.19 175 THR A N 1
ATOM 1437 C CA . THR A 1 175 ? 7.531 -9.333 -11.077 1.00 96.19 175 THR A CA 1
ATOM 1438 C C . THR A 1 175 ? 6.022 -9.613 -11.142 1.00 96.19 175 THR A C 1
ATOM 1440 O O . THR A 1 175 ? 5.609 -10.747 -10.905 1.00 96.19 175 THR A O 1
ATOM 1443 N N . PHE A 1 176 ? 5.181 -8.607 -11.407 1.00 96.06 176 PHE A N 1
ATOM 1444 C CA . PHE A 1 176 ? 3.733 -8.759 -11.580 1.00 96.06 176 PHE A CA 1
ATOM 1445 C C . PHE A 1 176 ? 3.403 -8.892 -13.067 1.00 96.06 176 PHE A C 1
ATOM 1447 O O . PHE A 1 176 ? 3.286 -7.896 -13.779 1.00 96.06 176 PHE A O 1
ATOM 1454 N N . GLU A 1 177 ? 3.252 -10.126 -13.541 1.00 92.50 177 GLU A N 1
ATOM 1455 C CA . GLU A 1 177 ? 2.996 -10.415 -14.955 1.00 92.50 177 GLU A CA 1
ATOM 1456 C C . GLU A 1 177 ? 1.505 -10.630 -15.235 1.00 92.50 177 GLU A C 1
ATOM 1458 O O . GLU A 1 177 ? 1.035 -10.425 -16.355 1.00 92.50 177 GLU A O 1
ATOM 1463 N N . ASN A 1 178 ? 0.745 -11.057 -14.224 1.00 92.81 178 ASN A N 1
ATOM 1464 C CA . ASN A 1 178 ? -0.677 -11.350 -14.351 1.00 92.81 178 ASN A CA 1
ATOM 1465 C C . ASN A 1 178 ? -1.450 -11.119 -13.039 1.00 92.81 178 ASN A C 1
ATOM 1467 O O . ASN A 1 178 ? -0.882 -10.920 -11.968 1.00 92.81 178 ASN A O 1
ATOM 1471 N N . GLN A 1 179 ? -2.780 -11.192 -13.117 1.00 91.50 179 GLN A N 1
ATOM 1472 C CA . GLN A 1 179 ? -3.671 -11.032 -11.961 1.00 91.50 179 GLN A CA 1
ATOM 1473 C C . GLN A 1 179 ? -3.441 -12.076 -10.856 1.00 91.50 179 GLN A C 1
ATOM 1475 O O . GLN A 1 179 ? -3.637 -11.775 -9.683 1.00 91.50 179 GLN A O 1
ATOM 1480 N N . GLY A 1 180 ? -2.981 -13.282 -11.196 1.00 95.88 180 GLY A N 1
ATOM 1481 C CA . GLY A 1 180 ? -2.616 -14.298 -10.206 1.00 95.88 180 GLY A CA 1
ATOM 1482 C C . GLY A 1 180 ? -1.411 -13.899 -9.349 1.00 95.88 180 GLY A C 1
ATOM 1483 O O . GLY A 1 180 ? -1.286 -14.362 -8.218 1.00 95.88 180 GLY A O 1
ATOM 1484 N N . ASP A 1 181 ? -0.542 -13.008 -9.835 1.00 96.81 181 ASP A N 1
ATOM 1485 C CA . ASP A 1 181 ? 0.532 -12.444 -9.016 1.00 96.81 181 ASP A CA 1
ATOM 1486 C C . ASP A 1 181 ? -0.006 -11.456 -7.985 1.00 96.81 181 ASP A C 1
ATOM 1488 O O . ASP A 1 181 ? 0.484 -11.443 -6.862 1.00 96.81 181 ASP A O 1
ATOM 1492 N N . VAL A 1 182 ? -1.037 -10.679 -8.328 1.00 97.12 182 VAL A N 1
ATOM 1493 C CA . VAL A 1 182 ? -1.701 -9.765 -7.385 1.00 97.12 182 VAL A CA 1
ATOM 1494 C C . VAL A 1 182 ? -2.334 -10.552 -6.237 1.00 97.12 182 VAL A C 1
ATOM 1496 O O . VAL A 1 182 ? -2.096 -10.225 -5.075 1.00 97.12 182 VAL A O 1
ATOM 1499 N N . GLU A 1 183 ? -3.065 -11.627 -6.545 1.00 96.75 183 GLU A N 1
ATOM 1500 C CA . GLU A 1 183 ? -3.665 -12.489 -5.518 1.00 96.75 183 GLU A CA 1
ATOM 1501 C C . GLU A 1 183 ? -2.589 -13.052 -4.576 1.00 96.75 183 GLU A C 1
ATOM 1503 O O . GLU A 1 183 ? -2.630 -12.803 -3.372 1.00 96.75 183 GLU A O 1
ATOM 1508 N N . ARG A 1 184 ? -1.569 -13.727 -5.124 1.00 96.88 184 ARG A N 1
ATOM 1509 C CA . ARG A 1 184 ? -0.534 -14.407 -4.325 1.00 96.88 184 ARG A CA 1
ATOM 1510 C C . ARG A 1 184 ? 0.362 -13.459 -3.532 1.00 96.88 184 ARG A C 1
ATOM 1512 O O . ARG A 1 184 ? 0.736 -13.746 -2.400 1.00 96.88 184 ARG A O 1
ATOM 1519 N N . LYS A 1 185 ? 0.767 -12.341 -4.138 1.00 97.50 185 LYS A N 1
ATOM 1520 C CA . LYS A 1 185 ? 1.765 -11.430 -3.552 1.00 97.50 185 LYS A CA 1
ATOM 1521 C C . LYS A 1 185 ? 1.153 -10.373 -2.646 1.00 97.50 185 LYS A C 1
ATOM 1523 O O . LYS A 1 185 ? 1.874 -9.770 -1.861 1.00 97.50 185 LYS A O 1
ATOM 1528 N N . ILE A 1 186 ? -0.144 -10.097 -2.768 1.00 97.25 186 ILE A N 1
ATOM 1529 C CA . ILE A 1 186 ? -0.800 -9.010 -2.031 1.00 97.25 186 ILE A CA 1
ATOM 1530 C C . ILE A 1 186 ? -1.987 -9.547 -1.241 1.00 97.25 186 ILE A C 1
ATOM 1532 O O . ILE A 1 186 ? -2.008 -9.434 -0.019 1.00 97.25 186 ILE A O 1
ATOM 1536 N N . VAL A 1 187 ? -2.969 -10.138 -1.917 1.00 96.75 187 VAL A N 1
ATOM 1537 C CA . VAL A 1 187 ? -4.271 -10.456 -1.310 1.00 96.75 187 VAL A CA 1
ATOM 1538 C C . VAL A 1 187 ? -4.156 -11.583 -0.284 1.00 96.75 187 VAL A C 1
ATOM 1540 O O . VAL A 1 187 ? -4.665 -11.443 0.827 1.00 96.75 187 VAL A O 1
ATOM 1543 N N . GLU A 1 188 ? -3.443 -12.664 -0.607 1.00 95.31 188 GLU A N 1
ATOM 1544 C CA . GLU A 1 188 ? -3.235 -13.799 0.302 1.00 95.31 188 GLU A CA 1
ATOM 1545 C C . GLU A 1 188 ? -2.529 -13.376 1.600 1.00 95.31 188 GLU A C 1
ATOM 1547 O O . GLU A 1 188 ? -2.956 -13.764 2.688 1.00 95.31 188 GLU A O 1
ATOM 1552 N N . GLN A 1 189 ? -1.514 -12.514 1.507 1.00 94.25 189 GLN A N 1
ATOM 1553 C CA . GLN A 1 189 ? -0.809 -11.996 2.683 1.00 94.25 189 GLN A CA 1
ATOM 1554 C C . GLN A 1 189 ? -1.661 -10.999 3.482 1.00 94.25 189 GLN A C 1
ATOM 1556 O O . GLN A 1 189 ? -1.694 -11.061 4.711 1.00 94.25 189 GLN A O 1
ATOM 1561 N N . ILE A 1 190 ? -2.428 -10.118 2.823 1.00 95.38 190 ILE A N 1
ATOM 1562 C CA . ILE A 1 190 ? -3.415 -9.271 3.519 1.00 95.38 190 ILE A CA 1
ATOM 1563 C C . ILE A 1 190 ? -4.393 -10.148 4.308 1.00 95.38 190 ILE A C 1
ATOM 1565 O O . ILE A 1 190 ? -4.697 -9.832 5.455 1.00 95.38 190 ILE A O 1
ATOM 1569 N N . ARG A 1 191 ? -4.861 -11.259 3.728 1.00 92.50 191 ARG A N 1
ATOM 1570 C CA . ARG A 1 191 ? -5.780 -12.200 4.382 1.00 92.50 191 ARG A CA 1
ATOM 1571 C C . ARG A 1 191 ? -5.164 -12.827 5.636 1.00 92.50 191 ARG A C 1
ATOM 1573 O O . ARG A 1 191 ? -5.846 -12.909 6.657 1.00 92.50 191 ARG A O 1
ATOM 1580 N N . GLU A 1 192 ? -3.890 -13.215 5.589 1.00 89.62 192 GLU A N 1
ATOM 1581 C CA . GLU A 1 192 ? -3.146 -13.724 6.752 1.00 89.62 192 GLU A CA 1
ATOM 1582 C C . GLU A 1 192 ? -3.094 -12.685 7.885 1.00 89.62 192 GLU A C 1
ATOM 1584 O O . GLU A 1 192 ? -3.412 -12.981 9.040 1.00 89.62 192 GLU A O 1
ATOM 1589 N N . TYR A 1 193 ? -2.775 -11.438 7.541 1.00 86.69 193 TYR A N 1
ATOM 1590 C CA . TYR A 1 193 ? -2.584 -10.360 8.508 1.00 86.69 193 TYR A CA 1
ATOM 1591 C C . TYR A 1 193 ? -3.867 -9.625 8.907 1.00 86.69 193 TYR A C 1
ATOM 1593 O O . TYR A 1 193 ? -3.882 -8.913 9.916 1.00 86.69 193 TYR A O 1
ATOM 1601 N N . LYS A 1 194 ? -4.987 -9.854 8.212 1.00 72.50 194 LYS A N 1
ATOM 1602 C CA . LYS A 1 194 ? -6.310 -9.353 8.614 1.00 72.50 194 LYS A CA 1
ATOM 1603 C C . LYS A 1 194 ? -6.638 -9.769 10.051 1.00 72.50 194 LYS A C 1
ATOM 1605 O O . LYS A 1 194 ? -7.210 -8.989 10.812 1.00 72.50 194 LYS A O 1
ATOM 1610 N N . ASN A 1 195 ? -6.162 -10.941 10.470 1.00 69.06 195 ASN A N 1
ATOM 1611 C CA . ASN A 1 195 ? -6.350 -11.494 11.808 1.00 69.06 195 ASN A CA 1
ATOM 1612 C C . ASN A 1 195 ? -5.243 -11.127 12.810 1.00 69.06 195 ASN A C 1
ATOM 1614 O O . ASN A 1 195 ? -5.033 -11.881 13.760 1.00 69.06 195 ASN A O 1
ATOM 1618 N N . PHE A 1 196 ? -4.550 -9.983 12.662 1.00 61.50 196 PHE A N 1
ATOM 1619 C CA . PHE A 1 196 ? -3.708 -9.464 13.753 1.00 61.50 196 PHE A CA 1
ATOM 1620 C C . PHE A 1 196 ? -4.456 -9.597 15.081 1.00 61.50 196 PHE A C 1
ATOM 1622 O O . PHE A 1 196 ? -5.590 -9.103 15.131 1.00 61.50 196 PHE A O 1
ATOM 1629 N N . PRO A 1 197 ? -3.856 -10.215 16.121 1.00 52.31 197 PRO A N 1
ATOM 1630 C CA . PRO A 1 197 ? -4.480 -10.296 17.428 1.00 52.31 197 PRO A CA 1
ATOM 1631 C C . PRO A 1 197 ? -4.903 -8.888 17.843 1.00 52.31 197 PRO A C 1
ATOM 1633 O O . PRO A 1 197 ? -4.067 -7.993 18.049 1.00 52.31 197 PRO A O 1
ATOM 1636 N N . THR A 1 198 ? -6.214 -8.664 17.868 1.00 45.50 198 THR A N 1
ATOM 1637 C CA . THR A 1 198 ? -6.797 -7.485 18.491 1.00 45.50 198 THR A CA 1
ATOM 1638 C C . THR A 1 198 ? -6.468 -7.596 19.972 1.00 45.50 198 THR A C 1
ATOM 1640 O O . THR A 1 198 ? -6.337 -8.701 20.502 1.00 45.50 198 THR A O 1
ATOM 1643 N N . TYR A 1 199 ? -6.176 -6.473 20.628 1.00 43.84 199 TYR A N 1
ATOM 1644 C CA . TYR A 1 199 ? -5.936 -6.525 22.064 1.00 43.84 199 TYR A CA 1
ATOM 1645 C C . TYR A 1 199 ? -7.199 -7.097 22.716 1.00 43.84 199 TYR A C 1
ATOM 1647 O O . TYR A 1 199 ? -8.239 -6.445 22.745 1.00 43.84 199 TYR A O 1
ATOM 1655 N N . THR A 1 200 ? -7.123 -8.322 23.231 1.00 36.62 200 THR A N 1
ATOM 1656 C CA . THR A 1 200 ? -8.000 -8.726 24.318 1.00 36.62 200 THR A CA 1
ATOM 1657 C C . THR A 1 200 ? -7.554 -7.883 25.498 1.00 36.62 200 THR A C 1
ATOM 1659 O O . THR A 1 200 ? -6.553 -8.193 26.142 1.00 36.62 200 THR A O 1
ATOM 1662 N N . ASN A 1 201 ? -8.260 -6.783 25.756 1.00 38.75 201 ASN A N 1
ATOM 1663 C CA . ASN A 1 201 ? -8.297 -6.211 27.093 1.00 38.75 201 ASN A CA 1
ATOM 1664 C C . ASN A 1 201 ? -8.957 -7.260 28.001 1.00 38.75 201 ASN A C 1
ATOM 1666 O O . ASN A 1 201 ? -10.133 -7.160 28.343 1.00 38.75 201 ASN A O 1
ATOM 1670 N N . GLU A 1 202 ? -8.213 -8.307 28.353 1.00 35.97 202 GLU A N 1
ATOM 1671 C CA . GLU A 1 202 ? -8.448 -9.002 29.604 1.00 35.97 202 GLU A CA 1
ATOM 1672 C C . GLU A 1 202 ? -7.967 -8.038 30.679 1.00 35.97 202 GLU A C 1
ATOM 1674 O O . GLU A 1 202 ? -6.772 -7.869 30.912 1.00 35.97 202 GLU A O 1
ATOM 1679 N N . GLY A 1 203 ? -8.927 -7.297 31.229 1.00 41.06 203 GLY A N 1
ATOM 1680 C CA . GLY A 1 203 ? -8.681 -6.419 32.353 1.00 41.06 203 GLY A CA 1
ATOM 1681 C C . GLY A 1 203 ? -8.062 -7.186 33.517 1.00 41.06 203 GLY A C 1
ATOM 1682 O O . GLY A 1 203 ? -8.491 -8.296 33.829 1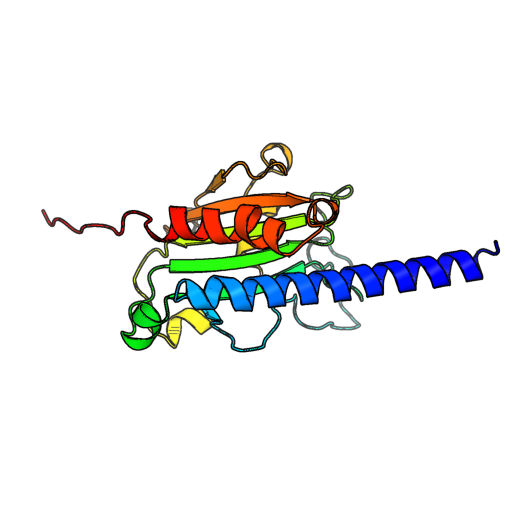.00 41.06 203 GLY A O 1
ATOM 1683 N N . CYS A 1 204 ? -7.090 -6.540 34.152 1.00 34.19 204 CYS A N 1
ATOM 1684 C CA . CYS A 1 204 ? -6.762 -6.637 35.569 1.00 34.19 204 CYS A CA 1
ATOM 1685 C C . CYS A 1 204 ? -6.051 -5.342 35.962 1.00 34.19 204 CYS A C 1
ATOM 1687 O O . CYS A 1 204 ? -4.995 -5.051 35.358 1.00 34.19 204 CYS A O 1
#

Secondary structure (DSSP, 8-state):
--HHHHHHHHHHHHHHHHHHHHHHHHHHHHHHHHTTEEETTTTPPB------TT----TT----SS-SEEEEEEEEHHHHHTT-EEEEEEEEEE--BTTBTTPPPEEEEEEEEEEEEE-TTHHHHH--TTHHHIIIIIIS-GGG--SBS--EEE-TTGGGT---EEEEEEEEGGG--SHHHHIIIIIHHHHHHHT---------

Foldseek 3Di:
DDPVVVVVVVVVVLVVVVVVVLVLQVLLQVLVVVVQKHFLVHPDWAFDDDDDPPDDPPDPDPDDPRTQKTKTKIFHNVCQVVQFTQKIKMWMFGPADPLGHPDAGKIKIKMKGWQGTGGSVVVVVVDHNCVRVCVQDVQDRPVPADQPLDKDKDQRCVVVVTRIIMIMHMHRPVVCPDSVCSCVRYVVVCSVCVPPPDDPCPDD